Protein 1V71 (pdb70)

InterPro domains:
  IPR001926 Tryptophan synthase beta chain-like, PALP domain [PF00291] (23-309)
  IPR036052 Tryptophan synthase beta chain-like, PALP domain superfamily [G3DSA:3.40.50.1100] (18-313)
  IPR036052 Tryptophan synthase beta chain-like, PALP domain superfamily [G3DSA:3.40.50.1100] (56-152)
  IPR036052 Tryptophan synthase beta chain-like, PALP domain superfamily [SSF53686] (9-318)

Radius of gyration: 18.41 Å; Cα contacts (8 Å, |Δi|>4): 726; chains: 1; bounding box: 41×42×57 Å

GO terms:
  GO:0000287 magnesium ion binding (F, IDA)
  GO:0005524 ATP binding (F, IDA)
  GO:0003941 L-serine ammonia-lyase activity (F, IDA)
  GO:0030170 pyridoxal phosphate binding (F, IDA)
  GO:0030378 serine racemase activity (F, IDA)
  GO:0008721 D-serine ammonia-lyase activity (F, IDA)
  GO:0042803 protein homodimerization activity (F, IPI)
  GO:0036088 D-serine catabolic process (P, IDA)

Organism: Schizosaccharomyces pombe (strain 972 / ATCC 24843) (NCBI:txid284812)

B-factor: mean 24.12, std 7.76, range [10.48, 53.03]

Foldseek 3Di:
DAAFLVLLVVLCVQCVVPKDLADWDWFPVVCVLLLATEIELQQCPIVQFFLLLQLLLQVVSPDDPVQQALAAEEEDLDSNQQSNLLSNLVVVGAYEYEEEPPRDPVVVVSSVVSVYHYDYDHPVVPCRVVVNCVVCVVSVHHYDDSAQDNSSLSRLLNSLLSVCVVPNAFQEEFEEDAQQSNQLNVLSNNCVRYVNHAYEYEAAVQQCQVQVCLVVVHKGFDDQGDAQLVRRSHRIHHPNRSVRCNPRHRHYYHDHNVLLLVQQLCCCVRVNDAAGSSLSRRVSVCSVPSVVCNHTYYYRYRGGRDDRPVVSVVSNVD

Nearest PDB structures (foldseek):
  2zpu-assembly1_A  TM=9.587E-01  e=3.246E-61  Schizosaccharomyces pombe
  2gn1-assembly1_A  TM=9.601E-01  e=1.073E-35  Salmonella enterica subsp. enterica serovar Typhimurium
  3iau-assembly2_B  TM=9.311E-01  e=2.346E-32  Solanum lycopersicum
  3iau-assembly1_A  TM=9.346E-01  e=4.219E-32  Solanum lycopersicum
  8zkv-assembly1_D  TM=9.456E-01  e=3.104E-31  Escherichia coli K-12

CATH classification: 3.40.50.1100 (+1 more: 3.40.50.1100)

Sequence (318 aa):
VLPTYDDVASASERIKKFANKTPVLTSSTVNKEFVAEVFFKCENFQKMGAFKFRGALNALSQLNEAQRKAGVLTFSSGNHAQAIALSAKILGIPAKIIMPLDAPEAKVAATKGYGGQVIMYDRYKDDREKMAKEISEREGLTIIPPYDHPHVLAGQGTAAKELFEEVGPLDALFVCLGGGGLLSGSALAARHFAPNCEVYGVEPEAGNDGQQSFRKGSIVHIDTPKTIADGAQTQHLGNYTFSIIKEKVDDILTVSDEELIDCLKFYAARMKIVVEPTGCLSFAAARAMKEKLKNKRIGIIISGGNVDIERYAHFLSQ

Structure (mmCIF, N/CA/C/O backbone):
data_1V71
#
_entry.id   1V71
#
_cell.length_a   69.47
_cell.length_b   148.17
_cell.length_c   64.20
_cell.angle_alpha   90
_cell.angle_beta   90
_cell.angle_gamma   90
#
_symmetry.space_group_name_H-M   'C 2 2 21'
#
loop_
_entity.id
_entity.type
_entity.pdbx_description
1 polymer 'Hypothetical protein C320.14 in chromosome III'
2 non-polymer 'MAGNESIUM ION'
3 non-polymer "PYRIDOXAL-5'-PHOSPHATE"
4 water water
#
loop_
_atom_site.group_PDB
_atom_site.id
_atom_site.type_symbol
_atom_site.label_atom_id
_atom_site.label_alt_id
_atom_site.label_comp_id
_atom_site.label_asym_id
_atom_site.label_entity_id
_atom_site.label_seq_id
_atom_site.pdbx_PDB_ins_code
_atom_site.Cartn_x
_atom_site.Cartn_y
_atom_site.Cartn_z
_atom_site.occupancy
_atom_site.B_iso_or_equiv
_atom_site.auth_seq_id
_atom_site.auth_comp_id
_atom_site.auth_asym_id
_atom_site.auth_atom_id
_atom_site.pdbx_PDB_model_num
ATOM 1 N N . VAL A 1 6 ? 29.277 40.225 37.740 1.00 34.19 6 VAL A N 1
ATOM 2 C CA . VAL A 1 6 ? 28.698 41.593 37.805 1.00 32.59 6 VAL A CA 1
ATOM 3 C C . VAL A 1 6 ? 27.761 41.907 36.637 1.00 30.98 6 VAL A C 1
ATOM 4 O O . VAL A 1 6 ? 26.668 42.430 36.844 1.00 32.37 6 VAL A O 1
ATOM 8 N N . LEU A 1 7 ? 28.171 41.574 35.417 1.00 29.03 7 LEU A N 1
ATOM 9 C CA . LEU A 1 7 ? 27.347 41.876 34.246 1.00 27.28 7 LEU A CA 1
ATOM 10 C C . LEU A 1 7 ? 26.241 40.880 33.915 1.00 26.19 7 LEU A C 1
ATOM 11 O O . LEU A 1 7 ? 26.440 39.667 33.961 1.00 26.26 7 LEU A O 1
ATOM 16 N N . PRO A 1 8 ? 25.047 41.388 33.578 1.00 25.26 8 PRO A N 1
ATOM 17 C CA . PRO A 1 8 ? 23.943 40.486 33.233 1.00 24.34 8 PRO A CA 1
ATOM 18 C C . PRO A 1 8 ? 24.267 39.867 31.867 1.00 22.52 8 PRO A C 1
ATOM 19 O O . PRO A 1 8 ? 25.050 40.433 31.097 1.00 22.47 8 PRO A O 1
ATOM 23 N N . THR A 1 9 ? 23.675 38.715 31.569 1.00 21.77 9 THR A N 1
ATOM 24 C CA . THR A 1 9 ? 23.898 38.042 30.288 1.00 22.68 9 THR A CA 1
ATOM 25 C C . THR A 1 9 ? 22.537 37.813 29.652 1.00 23.42 9 THR A C 1
ATOM 26 O O . THR A 1 9 ? 21.519 38.190 30.228 1.00 22.99 9 THR A O 1
ATOM 30 N N . TYR A 1 10 ? 22.504 37.194 28.475 1.00 23.45 10 TYR A N 1
ATOM 31 C CA . TYR A 1 10 ? 21.220 36.946 27.834 1.00 25.15 10 TYR A CA 1
ATOM 32 C C . TYR A 1 10 ? 20.277 36.176 28.752 1.00 24.67 10 TYR A C 1
ATOM 33 O O . TYR A 1 10 ? 19.060 36.356 28.695 1.00 22.24 10 TYR A O 1
ATOM 42 N N . ASP A 1 11 ? 20.828 35.308 29.595 1.00 25.72 11 ASP A N 1
ATOM 43 C CA . ASP A 1 11 ? 19.983 34.536 30.497 1.00 26.87 11 ASP A CA 1
ATOM 44 C C . ASP A 1 11 ? 19.142 35.428 31.405 1.00 24.94 11 ASP A C 1
ATOM 45 O O . ASP A 1 11 ? 18.025 35.070 31.768 1.00 23.93 11 ASP A O 1
ATOM 50 N N . ASP A 1 12 ? 19.669 36.593 31.762 1.00 22.97 12 ASP A N 1
ATOM 51 C CA . ASP A 1 12 ? 18.924 37.507 32.611 1.00 20.77 12 ASP A CA 1
ATOM 52 C C . ASP A 1 12 ? 17.798 38.163 31.825 1.00 19.29 12 ASP A C 1
ATOM 53 O O . ASP A 1 12 ? 16.758 38.499 32.382 1.00 18.75 12 ASP A O 1
ATOM 58 N N . VAL A 1 13 ? 18.002 38.342 30.527 1.00 16.68 13 VAL A N 1
ATOM 59 C CA . VAL A 1 13 ? 16.959 38.919 29.690 1.00 16.69 13 VAL A CA 1
ATOM 60 C C . VAL A 1 13 ? 15.849 37.868 29.593 1.00 17.47 13 VAL A C 1
ATOM 61 O O . VAL A 1 13 ? 14.659 38.178 29.687 1.00 16.83 13 VAL A O 1
ATOM 65 N N . ALA A 1 14 ? 16.254 36.612 29.422 1.00 18.86 14 ALA A N 1
ATOM 66 C CA . ALA A 1 14 ? 15.308 35.504 29.324 1.00 20.24 14 ALA A CA 1
ATOM 67 C C . ALA A 1 14 ? 14.448 35.397 30.585 1.00 20.37 14 ALA A C 1
ATOM 68 O O . ALA A 1 14 ? 13.227 35.244 30.495 1.00 20.36 14 ALA A O 1
ATOM 70 N N . SER A 1 15 ? 15.080 35.486 31.754 1.00 19.92 15 SER A N 1
ATOM 71 C CA . SER A 1 15 ? 14.349 35.395 33.018 1.00 21.69 15 SER A CA 1
ATOM 72 C C . SER A 1 15 ? 13.465 36.622 33.222 1.00 22.63 15 SER A C 1
ATOM 73 O O . SER A 1 15 ? 12.402 36.539 33.844 1.00 21.61 15 SER A O 1
ATOM 76 N N . ALA A 1 16 ? 13.895 37.762 32.689 1.00 21.95 16 ALA A N 1
ATOM 77 C CA . ALA A 1 16 ? 13.104 38.973 32.832 1.00 20.51 16 ALA A CA 1
ATOM 78 C C . ALA A 1 16 ? 11.816 38.813 32.027 1.00 21.95 16 ALA A C 1
ATOM 79 O O . ALA A 1 16 ? 10.750 39.240 32.468 1.00 21.85 16 ALA A O 1
ATOM 81 N N . SER A 1 17 ? 11.909 38.188 30.853 1.00 21.15 17 SER A N 1
ATOM 82 C CA . SER A 1 17 ? 10.721 37.979 30.029 1.00 23.84 17 SER A CA 1
ATOM 83 C C . SER A 1 17 ? 9.676 37.231 30.844 1.00 24.54 17 SER A C 1
ATOM 84 O O . SER A 1 17 ? 8.487 37.536 30.780 1.00 24.33 17 SER A O 1
ATOM 87 N N . GLU A 1 18 ? 10.131 36.246 31.607 1.00 24.87 18 GLU A N 1
ATOM 88 C CA . GLU A 1 18 ? 9.237 35.458 32.442 1.00 28.10 18 GLU A CA 1
ATOM 89 C C . GLU A 1 18 ? 8.613 36.273 33.571 1.00 26.90 18 GLU A C 1
ATOM 90 O O . GLU A 1 18 ? 7.428 36.118 33.867 1.00 25.80 18 GLU A O 1
ATOM 96 N N . ARG A 1 19 ? 9.402 37.149 34.191 1.00 26.36 19 ARG A N 1
ATOM 97 C CA . ARG A 1 19 ? 8.907 37.979 35.292 1.00 25.89 19 ARG A CA 1
ATOM 98 C C . ARG A 1 19 ? 7.874 39.010 34.876 1.00 24.53 19 ARG A C 1
ATOM 99 O O . ARG A 1 19 ? 6.950 39.308 35.628 1.00 25.14 19 ARG A O 1
ATOM 107 N N . ILE A 1 20 ? 8.034 39.570 33.685 1.00 23.75 20 ILE A N 1
ATOM 108 C CA . ILE A 1 20 ? 7.114 40.600 33.229 1.00 23.61 20 ILE A CA 1
ATOM 109 C C . ILE A 1 20 ? 5.938 40.112 32.391 1.00 24.64 20 ILE A C 1
ATOM 110 O O . ILE A 1 20 ? 4.979 40.849 32.185 1.00 25.92 20 ILE A O 1
ATOM 115 N N . LYS A 1 21 ? 6.002 38.866 31.928 1.00 27.13 21 LYS A N 1
ATOM 116 C CA . LYS A 1 21 ? 4.952 38.308 31.081 1.00 28.15 21 LYS A CA 1
ATOM 117 C C . LYS A 1 21 ? 3.529 38.573 31.547 1.00 28.17 21 LYS A C 1
ATOM 118 O O . LYS A 1 21 ? 2.634 38.802 30.728 1.00 28.97 21 LYS A O 1
ATOM 124 N N . LYS A 1 22 ? 3.317 38.563 32.857 1.00 29.21 22 LYS A N 1
ATOM 125 C CA . LYS A 1 22 ? 1.983 38.771 33.399 1.00 30.93 22 LYS A CA 1
ATOM 126 C C . LYS A 1 22 ? 1.445 40.196 33.300 1.00 30.08 22 LYS A C 1
ATOM 127 O O . LYS A 1 22 ? 0.232 40.405 33.377 1.00 29.74 22 LYS A O 1
ATOM 133 N N . PHE A 1 23 ? 2.325 41.177 33.107 1.00 29.33 23 PHE A N 1
ATOM 134 C CA . PHE A 1 23 ? 1.869 42.565 33.053 1.00 28.95 23 PHE A CA 1
ATOM 135 C C . PHE A 1 23 ? 2.290 43.397 31.847 1.00 28.48 23 PHE A C 1
ATOM 136 O O . PHE A 1 23 ? 1.600 44.348 31.479 1.00 28.05 23 PHE A O 1
ATOM 144 N N . ALA A 1 24 ? 3.417 43.054 31.234 1.00 27.84 24 ALA A N 1
ATOM 145 C CA . ALA A 1 24 ? 3.899 43.808 30.083 1.00 27.56 24 ALA A CA 1
ATOM 146 C C . ALA A 1 24 ? 3.181 43.458 28.784 1.00 27.33 24 ALA A C 1
ATOM 147 O O . ALA A 1 24 ? 2.567 42.393 28.651 1.00 26.92 24 ALA A O 1
ATOM 149 N N . ASN A 1 25 ? 3.264 44.377 27.829 1.00 25.54 25 ASN A N 1
ATOM 150 C CA . ASN A 1 25 ? 2.646 44.206 26.524 1.00 24.34 25 ASN A CA 1
ATOM 151 C C . ASN A 1 25 ? 3.616 43.593 25.532 1.00 23.55 25 ASN A C 1
ATOM 152 O O . ASN A 1 25 ? 4.747 44.055 25.405 1.00 23.83 25 ASN A O 1
ATOM 157 N N . LYS A 1 26 ? 3.182 42.545 24.839 1.00 23.01 26 LYS A N 1
ATOM 158 C CA . LYS A 1 26 ? 4.014 41.956 23.798 1.00 24.40 26 LYS A CA 1
ATOM 159 C C . LYS A 1 26 ? 3.649 42.825 22.605 1.00 23.21 26 LYS A C 1
ATOM 160 O O . LYS A 1 26 ? 2.858 42.438 21.742 1.00 22.45 26 LYS A O 1
ATOM 166 N N . THR A 1 27 ? 4.212 44.029 22.601 1.00 21.70 27 THR A N 1
ATOM 167 C CA . THR A 1 27 ? 3.949 45.023 21.577 1.00 20.50 27 THR A CA 1
ATOM 168 C C . THR A 1 27 ? 4.032 44.505 20.151 1.00 20.93 27 THR A C 1
ATOM 169 O O . THR A 1 27 ? 4.832 43.622 19.837 1.00 21.14 27 THR A O 1
ATOM 173 N N . PRO A 1 28 ? 3.189 45.051 19.264 1.00 21.09 28 PRO A N 1
ATOM 174 C CA . PRO A 1 28 ? 3.186 44.623 17.869 1.00 20.97 28 PRO A CA 1
ATOM 175 C C . PRO A 1 28 ? 4.394 45.098 17.085 1.00 21.25 28 PRO A C 1
ATOM 176 O O . PRO A 1 28 ? 5.076 46.058 17.466 1.00 21.30 28 PRO A O 1
ATOM 180 N N . VAL A 1 29 ? 4.660 44.392 15.994 1.00 20.97 29 VAL A N 1
ATOM 181 C CA . VAL A 1 29 ? 5.751 44.721 15.096 1.00 21.95 29 VAL A CA 1
ATOM 182 C C . VAL A 1 29 ? 5.074 45.205 13.829 1.00 24.47 29 VAL A C 1
ATOM 183 O O . VAL A 1 29 ? 4.305 44.469 13.204 1.00 25.30 29 VAL A O 1
ATOM 187 N N . LEU A 1 30 ? 5.343 46.448 13.465 1.00 24.48 30 LEU A N 1
ATOM 188 C CA . LEU A 1 30 ? 4.750 47.017 12.269 1.00 26.57 30 LEU A CA 1
ATOM 189 C C . LEU A 1 30 ? 5.739 47.015 11.120 1.00 26.08 30 LEU A C 1
ATOM 190 O O . LEU A 1 30 ? 6.954 46.975 11.324 1.00 26.20 30 LEU A O 1
ATOM 195 N N . THR A 1 31 ? 5.200 47.044 9.907 1.00 25.76 31 THR A N 1
A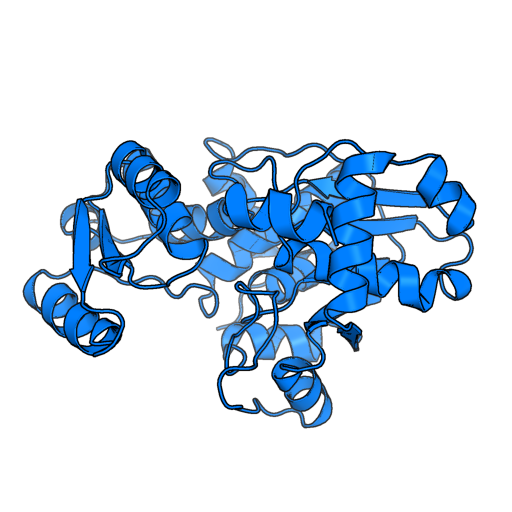TOM 196 C CA . THR A 1 31 ? 6.007 47.082 8.699 1.00 25.49 31 THR A CA 1
ATOM 197 C C . THR A 1 31 ? 5.366 48.107 7.781 1.00 27.71 31 THR A C 1
ATOM 198 O O . THR A 1 31 ? 4.181 48.424 7.920 1.00 28.10 31 THR A O 1
ATOM 202 N N . SER A 1 32 ? 6.156 48.624 6.851 1.00 27.77 32 SER A N 1
ATOM 203 C CA . SER A 1 32 ? 5.687 49.622 5.903 1.00 28.69 32 SER A CA 1
ATOM 204 C C . SER A 1 32 ? 6.172 49.297 4.501 1.00 29.22 32 SER A C 1
ATOM 205 O O . SER A 1 32 ? 7.370 49.116 4.274 1.00 26.13 32 SER A O 1
ATOM 208 N N . SER A 1 33 ? 5.237 49.212 3.559 1.00 31.79 33 SER A N 1
ATOM 209 C CA . SER A 1 33 ? 5.6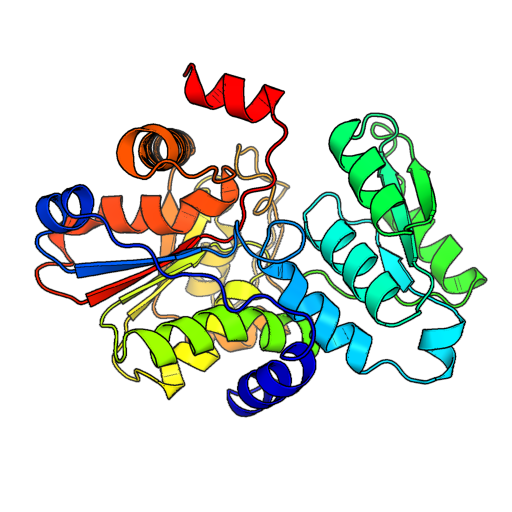04 48.935 2.181 1.00 33.38 33 SER A CA 1
ATOM 210 C C . SER A 1 33 ? 6.360 50.156 1.663 1.00 33.99 33 SER A C 1
ATOM 211 O O . SER A 1 33 ? 7.255 50.038 0.829 1.00 33.75 33 SER A O 1
ATOM 214 N N . THR A 1 34 ? 6.006 51.328 2.185 1.00 34.13 34 THR A N 1
ATOM 215 C CA . THR A 1 34 ? 6.655 52.576 1.793 1.00 33.71 34 THR A CA 1
ATOM 216 C C . THR A 1 34 ? 8.118 52.576 2.219 1.00 33.15 34 THR A C 1
ATOM 217 O O . THR A 1 34 ? 8.991 53.003 1.467 1.00 32.83 34 THR A O 1
ATOM 221 N N . VAL A 1 35 ? 8.378 52.094 3.432 1.00 32.83 35 VAL A N 1
ATOM 222 C CA . VAL A 1 35 ? 9.738 52.038 3.958 1.00 31.46 35 VAL A CA 1
ATOM 223 C C . VAL A 1 35 ? 10.553 50.975 3.234 1.00 31.53 35 VAL A C 1
ATOM 224 O O . VAL A 1 35 ? 11.692 51.215 2.840 1.00 31.28 35 VAL A O 1
ATOM 228 N N . ASN A 1 36 ? 9.964 49.797 3.066 1.00 32.18 36 ASN A N 1
ATOM 229 C CA . ASN A 1 36 ? 10.642 48.702 2.388 1.00 32.44 36 ASN A CA 1
ATOM 230 C C . ASN A 1 36 ? 11.093 49.123 0.997 1.00 34.88 36 ASN A C 1
ATOM 231 O O . ASN A 1 36 ? 12.188 48.768 0.554 1.00 32.38 36 ASN A O 1
ATOM 236 N N . LYS A 1 37 ? 10.250 49.894 0.317 1.00 37.32 37 LYS A N 1
ATOM 237 C CA . LYS A 1 37 ? 10.563 50.373 -1.024 1.00 38.99 37 LYS A CA 1
ATOM 238 C C . LYS A 1 37 ? 11.805 51.264 -1.011 1.00 39.98 37 LYS A C 1
ATOM 239 O O . LYS A 1 37 ? 12.766 51.012 -1.737 1.00 40.83 37 LYS A O 1
ATOM 245 N N . GLU A 1 38 ? 11.780 52.300 -0.176 1.00 40.79 38 GLU A N 1
ATOM 246 C CA . GLU A 1 38 ? 12.893 53.244 -0.071 1.00 41.18 38 GLU A CA 1
ATOM 247 C C . GLU A 1 38 ? 14.207 52.610 0.379 1.00 39.85 38 GLU A C 1
ATOM 248 O O . GLU A 1 38 ? 15.284 53.079 0.012 1.00 40.42 38 GLU A O 1
ATOM 254 N N . PHE A 1 39 ? 14.120 51.553 1.178 1.00 38.72 39 PHE A N 1
ATOM 255 C CA . PHE A 1 39 ? 15.312 50.871 1.676 1.00 37.34 39 PHE A CA 1
ATOM 256 C C . PHE A 1 39 ? 15.759 49.719 0.782 1.00 36.50 39 PHE A C 1
ATOM 257 O O . PHE A 1 39 ? 16.913 49.290 0.840 1.00 33.81 39 PHE A O 1
ATOM 265 N N . VAL A 1 40 ? 14.843 49.225 -0.044 1.00 36.44 40 VAL A N 1
ATOM 266 C CA . VAL A 1 40 ? 15.144 48.100 -0.920 1.00 36.22 40 VAL A CA 1
ATOM 267 C C . VAL A 1 40 ? 15.445 46.929 0.012 1.00 35.66 40 VAL A C 1
ATOM 268 O O . VAL A 1 40 ? 16.269 46.065 -0.290 1.00 34.66 40 VAL A O 1
ATOM 272 N N . ALA A 1 41 ? 14.763 46.920 1.156 1.00 34.79 41 ALA A N 1
ATOM 273 C CA . ALA A 1 41 ? 14.941 45.879 2.162 1.00 33.29 41 ALA A CA 1
ATOM 274 C C . ALA A 1 41 ? 13.650 45.628 2.932 1.00 32.30 41 ALA A C 1
ATOM 275 O O . ALA A 1 41 ? 12.579 46.110 2.555 1.00 32.65 41 ALA A O 1
ATOM 277 N N . GLU A 1 42 ? 13.762 44.866 4.016 1.00 31.33 42 GLU A N 1
ATOM 278 C CA . GLU A 1 42 ? 12.618 44.545 4.857 1.00 30.06 42 GLU A CA 1
ATOM 279 C C . GLU A 1 42 ? 12.878 45.158 6.229 1.00 28.17 42 GLU A C 1
ATOM 280 O O . GLU A 1 42 ? 13.830 44.786 6.907 1.00 26.90 42 GLU A O 1
ATOM 286 N N . VAL A 1 43 ? 12.034 46.099 6.632 1.00 26.82 43 VAL A N 1
ATOM 287 C CA . VAL A 1 43 ? 12.205 46.744 7.929 1.00 24.13 43 VAL A CA 1
ATOM 288 C C . VAL A 1 43 ? 11.101 46.343 8.898 1.00 23.23 43 VAL A C 1
ATOM 289 O O . VAL A 1 43 ? 9.922 46.261 8.526 1.00 22.73 43 VAL A O 1
ATOM 293 N N . PHE A 1 44 ? 11.492 46.077 10.140 1.00 22.24 44 PHE A N 1
ATOM 294 C CA . PHE A 1 44 ? 10.548 45.680 11.179 1.00 21.86 44 PHE A CA 1
ATOM 295 C C . PHE A 1 44 ? 10.633 46.628 12.370 1.00 21.47 44 PHE A C 1
ATOM 296 O O . PHE A 1 44 ? 11.698 46.797 12.973 1.00 20.41 44 PHE A O 1
ATOM 304 N N . PHE A 1 45 ? 9.500 47.242 12.700 1.00 20.80 45 PHE A N 1
ATOM 305 C CA . PHE A 1 45 ? 9.438 48.199 13.800 1.00 19.20 45 PHE A CA 1
ATOM 306 C C . PHE A 1 45 ? 8.812 47.624 15.068 1.00 19.20 45 PHE A C 1
ATOM 307 O O . PHE A 1 45 ? 7.630 47.277 15.082 1.00 17.07 45 PHE A O 1
ATOM 315 N N . LYS A 1 46 ? 9.605 47.534 16.132 1.00 17.18 46 LYS A N 1
ATOM 316 C CA . LYS A 1 46 ? 9.120 47.038 17.421 1.00 18.21 46 LYS A CA 1
ATOM 317 C C . LYS A 1 46 ? 8.541 48.264 18.139 1.00 18.57 46 LYS A C 1
ATOM 318 O O . LYS A 1 46 ? 9.273 49.158 18.572 1.00 18.57 46 LYS A O 1
ATOM 324 N N . CYS A 1 47 ? 7.218 48.294 18.259 1.00 18.49 47 CYS A N 1
ATOM 325 C CA . CYS A 1 47 ? 6.513 49.435 18.834 1.00 17.04 47 CYS A CA 1
ATOM 326 C C . CYS A 1 47 ? 6.365 49.519 20.346 1.00 16.62 47 CYS A C 1
ATOM 327 O O . CYS A 1 47 ? 5.311 49.187 20.895 1.00 16.62 47 CYS A O 1
ATOM 330 N N . GLU A 1 48 ? 7.405 49.998 21.019 1.00 15.15 48 GLU A N 1
ATOM 331 C CA . GLU A 1 48 ? 7.332 50.134 22.467 1.00 16.29 48 GLU A CA 1
ATOM 332 C C . GLU A 1 48 ? 6.530 51.368 22.874 1.00 17.76 48 GLU A C 1
ATOM 333 O O . GLU A 1 48 ? 6.322 51.618 24.064 1.00 16.22 48 GLU A O 1
ATOM 339 N N . ASN A 1 49 ? 6.091 52.147 21.886 1.00 16.82 49 ASN A N 1
ATOM 340 C CA . ASN A 1 49 ? 5.259 53.300 22.179 1.00 17.50 49 ASN A CA 1
ATOM 341 C C . ASN A 1 49 ? 3.895 52.721 22.549 1.00 16.63 49 ASN A C 1
ATOM 342 O O . ASN A 1 49 ? 3.044 53.405 23.122 1.00 17.65 49 ASN A O 1
ATOM 347 N N . PHE A 1 50 ? 3.708 51.435 22.236 1.00 17.04 50 PHE A N 1
ATOM 348 C CA . PHE A 1 50 ? 2.468 50.732 22.556 1.00 16.97 50 PHE A CA 1
ATOM 349 C C . PHE A 1 50 ? 2.635 49.915 23.836 1.00 18.11 50 PHE A C 1
ATOM 350 O O . PHE A 1 50 ? 1.758 49.130 24.206 1.00 17.69 50 PHE A O 1
ATOM 358 N N . GLN A 1 51 ? 3.775 50.087 24.501 1.00 16.43 51 GLN A N 1
ATOM 359 C CA . GLN A 1 51 ? 4.045 49.382 25.748 1.00 18.01 51 GLN A CA 1
ATOM 360 C C . GLN A 1 51 ? 3.241 50.046 26.858 1.00 15.54 51 GLN A C 1
ATOM 361 O O . GLN A 1 51 ? 2.838 51.203 26.722 1.00 18.54 51 GLN A O 1
ATOM 367 N N . LYS A 1 52 ? 2.988 49.319 27.944 1.00 17.28 52 LYS A N 1
ATOM 368 C CA . LYS A 1 52 ? 2.258 49.896 29.068 1.00 18.90 52 LYS A CA 1
ATOM 369 C C . LYS A 1 52 ? 2.973 51.188 29.439 1.00 17.53 52 LYS A C 1
ATOM 370 O O . LYS A 1 52 ? 4.206 51.238 29.456 1.00 15.30 52 LYS A O 1
ATOM 376 N N . MET A 1 53 ? 2.191 52.226 29.719 1.00 18.21 53 MET A N 1
ATOM 377 C CA . MET A 1 53 ? 2.705 53.539 30.090 1.00 17.40 53 MET A CA 1
ATOM 378 C C . MET A 1 53 ? 3.362 54.334 28.947 1.00 17.46 53 MET A C 1
ATOM 379 O O . MET A 1 53 ? 3.779 55.482 29.133 1.00 15.45 53 MET A O 1
ATOM 384 N N . GLY A 1 54 ? 3.442 53.727 27.763 1.00 15.22 54 GLY A N 1
ATOM 385 C CA . GLY A 1 54 ? 3.971 54.436 26.609 1.00 16.10 54 GLY A CA 1
ATOM 386 C C . GLY A 1 54 ? 5.436 54.353 26.229 1.00 14.70 54 GLY A C 1
ATOM 387 O O . GLY A 1 54 ? 5.849 54.988 25.261 1.00 15.47 54 GLY A O 1
ATOM 388 N N . ALA A 1 55 ? 6.228 53.587 26.966 1.00 15.97 55 ALA A N 1
ATOM 389 C CA . ALA A 1 55 ? 7.643 53.455 26.646 1.00 13.85 55 ALA A CA 1
ATOM 390 C C . ALA A 1 55 ? 8.186 52.108 27.097 1.00 14.73 55 ALA A C 1
ATOM 391 O O . ALA A 1 55 ? 7.595 51.433 27.942 1.00 13.43 55 ALA A O 1
ATOM 393 N N . PHE A 1 56 ? 9.324 51.729 26.526 1.00 13.84 56 PHE A N 1
ATOM 394 C CA . PHE A 1 56 ? 9.952 50.453 26.829 1.00 14.81 56 PHE A CA 1
ATOM 395 C C . PHE A 1 56 ? 10.374 50.335 28.287 1.00 14.08 56 PHE A C 1
ATOM 396 O O . PHE A 1 56 ? 10.454 49.231 28.819 1.00 13.61 56 PHE A O 1
ATOM 404 N N . LYS A 1 57 ? 10.642 51.471 28.930 1.00 14.59 57 LYS A N 1
ATOM 405 C CA . LYS A 1 57 ? 11.105 51.467 30.318 1.00 13.75 57 LYS A CA 1
ATOM 406 C C . LYS A 1 57 ? 10.242 50.666 31.287 1.00 12.51 57 LYS A C 1
ATOM 407 O O . LYS A 1 57 ? 10.712 50.264 32.348 1.00 13.88 57 LYS A O 1
ATOM 413 N N . PHE A 1 58 ? 8.981 50.441 30.934 1.00 14.66 58 PHE A N 1
ATOM 414 C CA . PHE A 1 58 ? 8.089 49.658 31.786 1.00 11.95 58 PHE A CA 1
ATOM 415 C C . PHE A 1 58 ? 8.726 48.302 32.082 1.00 13.49 58 PHE A C 1
ATOM 416 O O . PHE A 1 58 ? 8.647 47.791 33.208 1.00 12.38 58 PHE A O 1
ATOM 424 N N . ARG A 1 59 ? 9.355 47.732 31.058 1.00 12.47 59 ARG A N 1
ATOM 425 C CA . ARG A 1 59 ? 10.015 46.431 31.161 1.00 14.04 59 ARG A CA 1
ATOM 426 C C . ARG A 1 59 ? 11.083 46.388 32.252 1.00 13.15 59 ARG A C 1
ATOM 427 O O . ARG A 1 59 ? 11.030 45.539 33.142 1.00 16.37 59 ARG A O 1
ATOM 435 N N . GLY A 1 60 ? 12.049 47.298 32.185 1.00 14.32 60 GLY A N 1
ATOM 436 C CA . GLY A 1 60 ? 13.110 47.329 33.181 1.00 12.69 60 GLY A CA 1
ATOM 437 C C . GLY A 1 60 ? 12.625 47.704 34.576 1.00 15.03 60 GLY A C 1
ATOM 438 O O . GLY A 1 60 ? 13.125 47.192 35.583 1.00 13.54 60 GLY A O 1
ATOM 439 N N . ALA A 1 61 ? 11.650 48.603 34.644 1.00 13.05 61 ALA A N 1
ATOM 440 C CA . ALA A 1 61 ? 11.116 49.024 35.936 1.00 14.71 61 ALA A CA 1
ATOM 441 C C . ALA A 1 61 ? 10.471 47.835 36.634 1.00 13.55 61 ALA A C 1
ATOM 442 O O . ALA A 1 61 ? 10.729 47.577 37.808 1.00 12.62 61 ALA A O 1
ATOM 444 N N . LEU A 1 62 ? 9.637 47.109 35.896 1.00 14.42 62 LEU A N 1
ATOM 445 C CA . LEU A 1 62 ? 8.946 45.949 36.440 1.00 14.89 62 LEU A CA 1
ATOM 446 C C . LEU A 1 62 ? 9.930 44.848 36.827 1.00 15.64 62 LEU A C 1
ATOM 447 O O . LEU A 1 62 ? 9.786 44.220 37.877 1.00 14.20 62 LEU A O 1
ATOM 452 N N . ASN A 1 63 ? 10.937 44.610 35.992 1.00 15.27 63 ASN A N 1
ATOM 453 C CA . ASN A 1 63 ? 11.899 43.561 36.309 1.00 16.09 63 ASN A CA 1
ATOM 454 C C . ASN A 1 63 ? 12.646 43.867 37.597 1.00 16.79 63 ASN A C 1
ATOM 455 O O . ASN A 1 63 ? 12.869 42.978 38.418 1.00 19.28 63 ASN A O 1
ATOM 460 N N . ALA A 1 64 ? 13.012 45.129 37.782 1.00 16.30 64 ALA A N 1
ATOM 461 C CA . ALA A 1 64 ? 13.730 45.532 38.981 1.00 15.22 64 ALA A CA 1
ATOM 462 C C . ALA A 1 64 ? 12.845 45.526 40.222 1.00 16.98 64 ALA A C 1
ATOM 463 O O . ALA A 1 64 ? 13.244 45.013 41.268 1.00 16.06 64 ALA A O 1
ATOM 465 N N . LEU A 1 65 ? 11.644 46.091 40.123 1.00 15.41 65 LEU A N 1
ATOM 466 C CA . LEU A 1 65 ? 10.782 46.129 41.303 1.00 16.20 65 LEU A CA 1
ATOM 467 C C . LEU A 1 65 ? 10.306 44.743 41.714 1.00 16.61 65 LEU A C 1
ATOM 468 O O . LEU A 1 65 ? 10.057 44.497 42.899 1.00 16.95 65 LEU A O 1
ATOM 473 N N . SER A 1 66 ? 10.201 43.838 40.742 1.00 15.47 66 SER A N 1
ATOM 474 C CA . SER A 1 66 ? 9.769 42.469 41.010 1.00 18.05 66 SER A CA 1
ATOM 475 C C . SER A 1 66 ? 10.791 41.698 41.839 1.00 18.40 66 SER A C 1
ATOM 476 O O . SER A 1 66 ? 10.523 40.566 42.256 1.00 18.34 66 SER A O 1
ATOM 479 N N . GLN A 1 67 ? 11.959 42.295 42.067 1.00 18.05 67 GLN A N 1
ATOM 480 C CA . GLN A 1 67 ? 13.013 41.625 42.821 1.00 19.66 67 GLN A CA 1
ATOM 481 C C . GLN A 1 67 ? 13.501 42.348 44.076 1.00 19.35 67 GLN A C 1
ATOM 482 O O . GLN A 1 67 ? 14.573 42.041 44.593 1.00 19.01 67 GLN A O 1
ATOM 488 N N . LEU A 1 68 ? 12.732 43.313 44.571 1.00 18.62 68 LEU A N 1
ATOM 489 C CA . LEU A 1 68 ? 13.127 44.014 45.789 1.00 17.38 68 LEU A CA 1
ATOM 490 C C . LEU A 1 68 ? 12.826 43.097 46.970 1.00 17.34 68 LEU A C 1
ATOM 491 O O . LEU A 1 68 ? 11.972 42.219 46.858 1.00 17.02 68 LEU A O 1
ATOM 496 N N . ASN A 1 69 ? 13.518 43.293 48.090 1.00 16.43 69 ASN A N 1
ATOM 497 C CA . ASN A 1 69 ? 13.260 42.460 49.262 1.00 20.42 69 ASN A CA 1
ATOM 498 C C . ASN A 1 69 ? 11.972 42.919 49.938 1.00 20.16 69 ASN A C 1
ATOM 499 O O . ASN A 1 69 ? 11.414 43.965 49.589 1.00 19.14 69 ASN A O 1
ATOM 504 N N . GLU A 1 70 ? 11.495 42.132 50.897 1.00 21.72 70 GLU A N 1
ATOM 505 C CA . GLU A 1 70 ? 10.251 42.439 51.599 1.00 22.85 70 GLU A CA 1
ATOM 506 C C . GLU A 1 70 ? 10.206 43.807 52.253 1.00 21.26 70 GLU A C 1
ATOM 507 O O . GLU A 1 70 ? 9.184 44.498 52.193 1.00 23.02 70 GLU A O 1
ATOM 513 N N . ALA A 1 71 ? 11.301 44.193 52.894 1.00 19.86 71 ALA A N 1
ATOM 514 C CA . ALA A 1 71 ? 11.362 45.481 53.562 1.00 20.37 71 ALA A CA 1
ATOM 515 C C . ALA A 1 71 ? 11.179 46.624 52.571 1.00 19.91 71 ALA A C 1
ATOM 516 O O . ALA A 1 71 ? 10.433 47.570 52.836 1.00 17.25 71 ALA A O 1
ATOM 518 N N . GLN A 1 72 ? 11.864 46.534 51.435 1.00 16.59 72 GLN A N 1
ATOM 519 C CA . GLN A 1 72 ? 11.786 47.568 50.408 1.00 17.28 72 GLN A CA 1
ATOM 520 C C . GLN A 1 72 ? 10.402 47.660 49.790 1.00 17.81 72 GLN A C 1
ATOM 521 O O . GLN A 1 72 ? 9.939 48.753 49.470 1.00 17.29 72 GLN A O 1
ATOM 527 N N . ARG A 1 73 ? 9.755 46.511 49.605 1.00 18.10 73 ARG A N 1
ATOM 528 C CA . ARG A 1 73 ? 8.413 46.470 49.044 1.00 19.30 73 ARG A CA 1
ATOM 529 C C . ARG A 1 73 ? 7.465 47.237 49.959 1.00 19.48 73 ARG A C 1
ATOM 530 O O . ARG A 1 73 ? 6.630 48.006 49.495 1.00 18.73 73 ARG A O 1
ATOM 538 N N . LYS A 1 74 ? 7.597 47.034 51.263 1.00 17.82 74 LYS A N 1
ATOM 539 C CA . LYS A 1 74 ? 6.724 47.726 52.204 1.00 19.05 74 LYS A CA 1
ATOM 540 C C . LYS A 1 74 ? 7.037 49.206 52.375 1.00 19.98 74 LYS A C 1
ATOM 541 O O . LYS A 1 74 ? 6.123 50.023 52.525 1.00 18.98 74 LYS A O 1
ATOM 547 N N . ALA A 1 75 ? 8.319 49.556 52.346 1.00 16.80 75 ALA A N 1
ATOM 548 C CA . ALA A 1 75 ? 8.724 50.945 52.505 1.00 17.18 75 ALA A CA 1
ATOM 549 C C . ALA A 1 75 ? 8.355 51.760 51.271 1.00 16.30 75 ALA A C 1
ATOM 550 O O . ALA A 1 75 ? 7.857 52.872 51.386 1.00 18.81 75 ALA A O 1
ATOM 552 N N . GLY A 1 76 ? 8.604 51.200 50.092 1.00 16.23 76 GLY A N 1
ATOM 553 C CA . GLY A 1 76 ? 8.272 51.895 48.866 1.00 15.59 76 GLY A CA 1
ATOM 554 C C . GLY A 1 76 ? 9.476 52.358 48.068 1.00 14.34 76 GLY A C 1
ATOM 555 O O . GLY A 1 76 ? 10.627 52.187 48.474 1.00 16.38 76 GLY A O 1
ATOM 556 N N . VAL A 1 77 ? 9.201 52.963 46.922 1.00 13.50 77 VAL A N 1
ATOM 557 C CA . VAL A 1 77 ? 10.252 53.456 46.044 1.00 12.50 77 VAL A CA 1
ATOM 558 C C . VAL A 1 77 ? 10.079 54.949 45.801 1.00 14.28 77 VAL A C 1
ATOM 559 O O . VAL A 1 77 ? 9.033 55.520 46.108 1.00 14.41 77 VAL A O 1
ATOM 563 N N . LEU A 1 78 ? 11.119 55.579 45.268 1.00 12.51 78 LEU A N 1
ATOM 564 C CA . LEU A 1 78 ? 11.079 57.005 44.975 1.00 12.99 78 LEU A CA 1
ATOM 565 C C . LEU A 1 78 ? 11.839 57.261 43.682 1.00 14.73 78 LEU A C 1
ATOM 566 O O . LEU A 1 78 ? 12.865 56.633 43.430 1.00 14.11 78 LEU A O 1
ATOM 571 N N . THR A 1 79 ? 11.322 58.167 42.859 1.00 13.29 79 THR A N 1
ATOM 572 C CA . THR A 1 79 ? 11.973 58.522 41.603 1.00 14.64 79 THR A CA 1
ATOM 573 C C . THR A 1 79 ? 12.028 60.032 41.499 1.00 16.11 79 THR A C 1
ATOM 574 O O . THR A 1 79 ? 11.217 60.735 42.114 1.00 14.39 79 THR A O 1
ATOM 578 N N . PHE A 1 80 ? 12.994 60.536 40.738 1.00 15.39 80 PHE A N 1
ATOM 579 C CA . PHE A 1 80 ? 13.104 61.973 40.526 1.00 16.73 80 PHE A CA 1
ATOM 580 C C . PHE A 1 80 ? 13.476 62.293 39.080 1.00 16.42 80 PHE A C 1
ATOM 581 O O . PHE A 1 80 ? 13.612 63.458 38.707 1.00 17.05 80 PHE A O 1
ATOM 589 N N . SER A 1 81 ? 13.611 61.256 38.259 1.00 18.18 81 SER A N 1
ATOM 590 C CA . SER A 1 81 ? 13.942 61.453 36.851 1.00 17.73 81 SER A CA 1
ATOM 591 C C . SER A 1 81 ? 12.852 62.259 36.140 1.00 18.36 81 SER A C 1
ATOM 592 O O . SER A 1 81 ? 11.661 62.122 36.436 1.00 17.56 81 SER A O 1
ATOM 595 N N . SER A 1 82 ? 13.265 63.097 35.194 1.00 17.62 82 SER A N 1
ATOM 596 C CA . SER A 1 82 ? 12.323 63.920 34.438 1.00 17.55 82 SER A CA 1
ATOM 597 C C . SER A 1 82 ? 11.809 63.194 33.190 1.00 19.17 82 SER A C 1
ATOM 598 O O . SER A 1 82 ? 11.006 63.745 32.434 1.00 20.35 82 SER A O 1
ATOM 601 N N . GLY A 1 83 ? 12.270 61.961 32.986 1.00 15.29 83 GLY A N 1
ATOM 602 C CA . GLY A 1 83 ? 11.863 61.184 31.822 1.00 16.49 83 GLY A CA 1
ATOM 603 C C . GLY A 1 83 ? 10.916 60.025 32.091 1.00 15.36 83 GLY A C 1
ATOM 604 O O . GLY A 1 83 ? 10.344 59.909 33.179 1.00 15.68 83 GLY A O 1
ATOM 605 N N . ASN A 1 84 ? 10.762 59.153 31.097 1.00 14.39 84 ASN A N 1
ATOM 606 C CA . ASN A 1 84 ? 9.861 58.011 31.204 1.00 13.55 84 ASN A CA 1
ATOM 607 C C . ASN A 1 84 ? 10.081 57.051 32.367 1.00 12.98 84 ASN A C 1
ATOM 608 O O . ASN A 1 84 ? 9.160 56.345 32.765 1.00 12.20 84 ASN A O 1
ATOM 613 N N . HIS A 1 85 ? 11.292 57.007 32.905 1.00 12.44 85 HIS A N 1
ATOM 614 C CA . HIS A 1 85 ? 11.565 56.096 34.004 1.00 13.29 85 HIS A CA 1
ATOM 615 C C . HIS A 1 85 ? 10.635 56.355 35.181 1.00 13.19 85 HIS A C 1
ATOM 616 O O . HIS A 1 85 ? 10.187 55.410 35.840 1.00 14.63 85 HIS A O 1
ATOM 623 N N . ALA A 1 86 ? 10.339 57.626 35.443 1.00 11.11 86 ALA A N 1
ATOM 624 C CA . ALA A 1 86 ? 9.482 57.967 36.576 1.00 12.64 86 ALA A CA 1
ATOM 625 C C . ALA A 1 86 ? 8.116 57.294 36.500 1.00 11.58 86 ALA A C 1
ATOM 626 O O . ALA A 1 86 ? 7.649 56.718 37.484 1.00 12.86 86 ALA A O 1
ATOM 628 N N . GLN A 1 87 ? 7.484 57.358 35.332 1.00 11.63 87 GLN A N 1
ATOM 629 C CA . GLN A 1 87 ? 6.169 56.767 35.146 1.00 11.47 87 GLN A CA 1
ATOM 630 C C . GLN A 1 87 ? 6.259 55.248 35.038 1.00 12.25 87 GLN A C 1
ATOM 631 O O . GLN A 1 87 ? 5.337 54.534 35.418 1.00 11.66 87 GLN A O 1
ATOM 637 N N . ALA A 1 88 ? 7.378 54.757 34.522 1.00 11.70 88 ALA A N 1
ATOM 638 C CA . ALA A 1 88 ? 7.579 53.315 34.426 1.00 11.44 88 ALA A CA 1
ATOM 639 C C . ALA A 1 88 ? 7.608 52.765 35.850 1.00 11.08 88 ALA A C 1
ATOM 640 O O . ALA A 1 88 ? 6.969 51.756 36.153 1.00 13.24 88 ALA A O 1
ATOM 642 N N . ILE A 1 89 ? 8.356 53.437 36.718 1.00 11.23 89 ILE A N 1
ATOM 643 C CA . ILE A 1 89 ? 8.438 53.020 38.110 1.00 12.47 89 ILE A CA 1
ATOM 644 C C . ILE A 1 89 ? 7.078 53.164 38.785 1.00 12.19 89 ILE A C 1
ATOM 645 O O . ILE A 1 89 ? 6.632 52.258 39.485 1.00 11.46 89 ILE A O 1
ATOM 650 N N . ALA A 1 90 ? 6.414 54.301 38.583 1.00 11.22 90 ALA A N 1
ATOM 651 C CA . ALA A 1 90 ? 5.108 54.500 39.214 1.00 13.01 90 ALA A CA 1
ATOM 652 C C . ALA A 1 90 ? 4.113 53.391 38.857 1.00 11.81 90 ALA A C 1
ATOM 653 O O . ALA A 1 90 ? 3.501 52.784 39.744 1.00 11.64 90 ALA A O 1
ATOM 655 N N . LEU A 1 91 ? 3.958 53.099 37.569 1.00 12.66 91 LEU A N 1
ATOM 656 C CA . LEU A 1 91 ? 3.013 52.064 37.154 1.00 12.66 91 LEU A CA 1
ATOM 657 C C . LEU A 1 91 ? 3.432 50.672 37.635 1.00 15.17 91 LEU A C 1
ATOM 658 O O . LEU A 1 91 ? 2.600 49.894 38.109 1.00 13.68 91 LEU A O 1
ATOM 663 N N . SER A 1 92 ? 4.721 50.360 37.524 1.00 13.85 92 SER A N 1
ATOM 664 C CA . SER A 1 92 ? 5.226 49.061 37.961 1.00 15.64 92 SER A CA 1
ATOM 665 C C . SER A 1 92 ? 4.984 48.867 39.449 1.00 14.19 92 SER A C 1
ATOM 666 O O . SER A 1 92 ? 4.583 47.783 39.889 1.00 14.41 92 SER A O 1
ATOM 669 N N . ALA A 1 93 ? 5.234 49.920 40.220 1.00 13.77 93 ALA A N 1
ATOM 670 C CA . ALA A 1 93 ? 5.036 49.862 41.659 1.00 13.80 93 ALA A CA 1
ATOM 671 C C . ALA A 1 93 ? 3.568 49.596 41.981 1.00 14.68 93 ALA A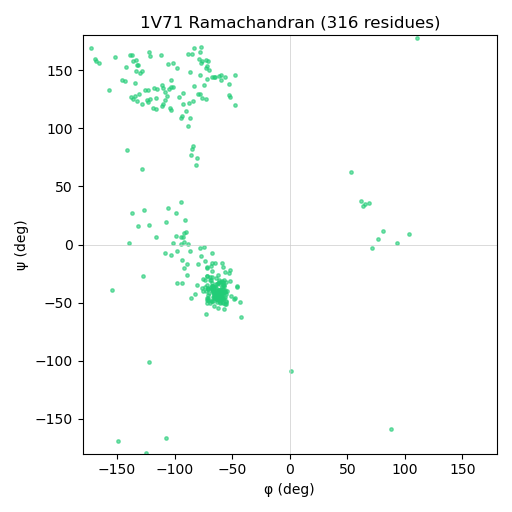 C 1
ATOM 672 O O . ALA A 1 93 ? 3.256 48.754 42.832 1.00 13.62 93 ALA A O 1
ATOM 674 N N . LYS A 1 94 ? 2.667 50.302 41.300 1.00 13.97 94 LYS A N 1
ATOM 675 C CA . LYS A 1 94 ? 1.237 50.112 41.536 1.00 14.04 94 LYS A CA 1
ATOM 676 C C . LYS A 1 94 ? 0.848 48.657 41.284 1.00 15.55 94 LYS A C 1
ATOM 677 O O . LYS A 1 94 ? 0.203 48.023 42.118 1.00 16.93 94 LYS A O 1
ATOM 683 N N . ILE A 1 95 ? 1.249 48.137 40.131 1.00 16.07 95 ILE A N 1
ATOM 684 C CA . ILE A 1 95 ? 0.945 46.761 39.752 1.00 18.15 95 ILE A CA 1
ATOM 685 C C . ILE A 1 95 ? 1.453 45.746 40.774 1.00 19.64 95 ILE A C 1
ATOM 686 O O . ILE A 1 95 ? 0.806 44.726 41.018 1.00 20.20 95 ILE A O 1
ATOM 691 N N . LEU A 1 96 ? 2.599 46.037 41.382 1.00 18.18 96 LEU A N 1
ATOM 692 C CA . LEU A 1 96 ? 3.195 45.126 42.352 1.00 19.24 96 LEU A CA 1
ATOM 693 C C . LEU A 1 96 ? 2.848 45.412 43.810 1.00 17.91 96 LEU A C 1
ATOM 694 O O . LEU A 1 96 ? 3.381 44.768 44.714 1.00 17.86 96 LEU A O 1
ATOM 699 N N . GLY A 1 97 ? 1.946 46.365 44.032 1.00 17.72 97 GLY A N 1
ATOM 700 C CA . GLY A 1 97 ? 1.536 46.709 45.383 1.00 19.29 97 GLY A CA 1
ATOM 701 C C . GLY A 1 97 ? 2.597 47.391 46.227 1.00 17.67 97 GLY A C 1
ATOM 702 O O . GLY A 1 97 ? 2.663 47.182 47.438 1.00 19.68 97 GLY A O 1
ATOM 703 N N . ILE A 1 98 ? 3.416 48.225 45.592 1.00 15.04 98 ILE A N 1
ATOM 704 C CA . ILE A 1 98 ? 4.494 48.936 46.270 1.00 15.81 98 ILE A CA 1
ATOM 705 C C . ILE A 1 98 ? 4.216 50.438 46.232 1.00 15.05 98 ILE A C 1
ATOM 706 O O . ILE A 1 98 ? 3.847 50.974 45.187 1.00 15.91 98 ILE A O 1
ATOM 711 N N . PRO A 1 99 ? 4.370 51.133 47.369 1.00 15.68 99 PRO A N 1
ATOM 712 C CA . PRO A 1 99 ? 4.121 52.582 47.368 1.00 16.61 99 PRO A CA 1
ATOM 713 C C . PRO A 1 99 ? 5.200 53.272 46.529 1.00 16.25 99 PRO A C 1
ATOM 714 O O . PRO A 1 99 ? 6.363 52.848 46.537 1.00 16.61 99 PRO A O 1
ATOM 718 N N . ALA A 1 100 ? 4.826 54.333 45.819 1.00 14.55 100 ALA A N 1
ATOM 719 C CA . ALA A 1 100 ? 5.791 55.057 45.003 1.00 14.01 100 ALA A CA 1
ATOM 720 C C . ALA A 1 100 ? 5.622 56.568 45.104 1.00 14.61 100 ALA A C 1
ATOM 721 O O . ALA A 1 100 ? 4.525 57.092 44.924 1.00 15.24 100 ALA A O 1
ATOM 723 N N . LYS A 1 101 ? 6.715 57.255 45.417 1.00 12.30 101 LYS A N 1
ATOM 724 C CA . LYS A 1 101 ? 6.707 58.711 45.499 1.00 13.75 101 LYS A CA 1
ATOM 725 C C . LYS A 1 101 ? 7.478 59.230 44.299 1.00 15.06 101 LYS A C 1
ATOM 726 O O . LYS A 1 101 ? 8.582 58.770 44.014 1.00 13.07 101 LYS A O 1
ATOM 732 N N . ILE A 1 102 ? 6.882 60.197 43.605 1.00 13.94 102 ILE A N 1
ATOM 733 C CA . ILE A 1 102 ? 7.443 60.756 42.389 1.00 14.77 102 ILE A CA 1
ATOM 734 C C . ILE A 1 102 ? 7.734 62.251 42.520 1.00 15.09 102 ILE A C 1
ATOM 735 O O . ILE A 1 102 ? 6.819 63.043 42.726 1.00 13.79 102 ILE A O 1
ATOM 740 N N . ILE A 1 103 ? 9.005 62.633 42.411 1.00 13.43 103 ILE A N 1
ATOM 741 C CA . ILE A 1 103 ? 9.384 64.043 42.499 1.00 14.93 103 ILE A CA 1
ATOM 742 C C . ILE A 1 103 ? 9.292 64.660 41.103 1.00 15.41 103 ILE A C 1
ATOM 743 O O . ILE A 1 103 ? 9.942 64.200 40.166 1.00 16.10 103 ILE A O 1
ATOM 748 N N . MET A 1 104 ? 8.473 65.699 40.970 1.00 16.49 104 MET A N 1
ATOM 749 C CA . MET A 1 104 ? 8.271 66.363 39.686 1.00 16.19 104 MET A CA 1
ATOM 750 C C . MET A 1 104 ? 8.376 67.876 39.813 1.00 15.40 104 MET A C 1
ATOM 751 O O . MET A 1 104 ? 8.136 68.427 40.881 1.00 15.17 104 MET A O 1
ATOM 756 N N . PRO A 1 105 ? 8.735 68.565 38.716 1.00 15.36 105 PRO A N 1
ATOM 757 C CA . PRO A 1 105 ? 8.858 70.029 38.736 1.00 18.17 105 PRO A CA 1
ATOM 758 C C . PRO A 1 105 ? 7.471 70.650 38.855 1.00 18.57 105 PRO A C 1
ATOM 759 O O . PRO A 1 105 ? 6.491 70.078 38.377 1.00 18.96 105 PRO A O 1
ATOM 763 N N . LEU A 1 106 ? 7.390 71.819 39.480 1.00 20.29 106 LEU A N 1
ATOM 764 C CA . LEU A 1 106 ? 6.115 72.506 39.640 1.00 22.47 106 LEU A CA 1
ATOM 765 C C . LEU A 1 106 ? 5.432 72.764 38.294 1.00 22.66 106 LEU A C 1
ATOM 766 O O . LEU A 1 106 ? 4.207 72.781 38.220 1.00 23.59 106 LEU A O 1
ATOM 771 N N . ASP A 1 107 ? 6.221 72.953 37.239 1.00 22.07 107 ASP A N 1
ATOM 772 C CA . ASP A 1 107 ? 5.665 73.207 35.911 1.00 21.49 107 ASP A CA 1
ATOM 773 C C . ASP A 1 107 ? 5.616 71.962 35.023 1.00 21.99 107 ASP A C 1
ATOM 774 O O . ASP A 1 107 ? 5.657 72.064 33.793 1.00 20.99 107 ASP A O 1
ATOM 779 N N . ALA A 1 108 ? 5.531 70.786 35.635 1.00 20.75 108 ALA A N 1
ATOM 780 C CA . ALA A 1 108 ? 5.470 69.555 34.853 1.00 21.22 108 ALA A CA 1
ATOM 781 C C . ALA A 1 108 ? 4.168 69.540 34.052 1.00 21.84 108 ALA A C 1
ATOM 782 O O . ALA A 1 108 ? 3.134 70.013 34.526 1.00 21.54 108 ALA A O 1
ATOM 784 N N . PRO A 1 109 ? 4.204 68.999 32.824 1.00 23.72 109 PRO A N 1
ATOM 785 C CA . PRO A 1 109 ? 3.010 68.933 31.974 1.00 24.58 109 PRO A CA 1
ATOM 786 C C . PRO A 1 109 ? 1.821 68.309 32.704 1.00 25.10 109 PRO A C 1
ATOM 787 O O . PRO A 1 109 ? 1.922 67.207 33.243 1.00 24.09 109 PRO A O 1
ATOM 791 N N . GLU A 1 110 ? 0.697 69.018 32.709 1.00 24.90 110 GLU A N 1
ATOM 792 C CA . GLU A 1 110 ? -0.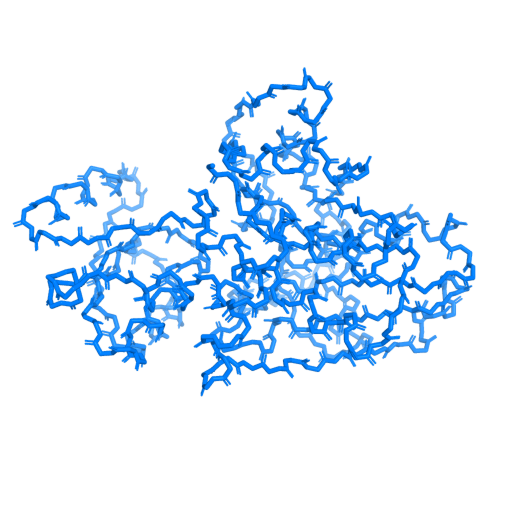516 68.554 33.377 1.00 26.15 110 GLU A CA 1
ATOM 793 C C . GLU A 1 110 ? -0.884 67.095 33.062 1.00 24.22 110 GLU A C 1
ATOM 794 O O . GLU A 1 110 ? -1.219 66.324 33.963 1.00 24.12 110 GLU A O 1
ATOM 800 N N . ALA A 1 111 ? -0.830 66.718 31.788 1.00 23.35 111 ALA A N 1
ATOM 801 C CA . ALA A 1 111 ? -1.172 65.354 31.392 1.00 21.45 111 ALA A CA 1
ATOM 802 C C . ALA A 1 111 ? -0.244 64.317 32.017 1.00 21.13 111 ALA A C 1
ATOM 803 O O . ALA A 1 111 ? -0.659 63.196 32.309 1.00 19.24 111 ALA A O 1
ATOM 805 N N . LYS A 1 112 ? 1.016 64.695 32.213 1.00 19.61 112 LYS A N 1
ATOM 806 C CA . LYS A 1 112 ? 2.009 63.798 32.794 1.00 19.36 112 LYS A CA 1
ATOM 807 C C . LYS A 1 112 ? 1.740 63.631 34.288 1.00 16.93 112 LYS A C 1
ATOM 808 O O . LYS A 1 112 ? 1.854 62.533 34.835 1.00 16.55 112 LYS A O 1
ATOM 814 N N . VAL A 1 113 ? 1.379 64.731 34.940 1.00 16.94 113 VAL A N 1
ATOM 815 C CA . VAL A 1 113 ? 1.078 64.704 36.369 1.00 15.28 113 VAL A CA 1
ATOM 816 C C . VAL A 1 113 ? -0.168 63.857 36.588 1.00 16.24 113 VAL A C 1
ATOM 817 O O . VAL A 1 113 ? -0.209 63.008 37.479 1.00 15.98 113 VAL A O 1
ATOM 821 N N . ALA A 1 114 ? -1.186 64.080 35.760 1.00 16.89 114 ALA A N 1
ATOM 822 C CA . ALA A 1 114 ? -2.426 63.326 35.869 1.00 16.95 114 ALA A CA 1
ATOM 823 C C . ALA A 1 114 ? -2.176 61.842 35.645 1.00 16.93 114 ALA A C 1
ATOM 824 O O . ALA A 1 114 ? -2.749 60.996 36.332 1.00 15.35 114 ALA A O 1
ATOM 826 N N . ALA A 1 115 ? -1.318 61.523 34.679 1.00 16.81 115 ALA A N 1
ATOM 827 C CA . ALA A 1 115 ? -1.008 60.133 34.383 1.00 15.91 115 ALA A CA 1
ATOM 828 C C . ALA A 1 115 ? -0.346 59.462 35.581 1.00 15.24 115 ALA A C 1
ATOM 829 O O . ALA A 1 115 ? -0.700 58.342 35.952 1.00 13.83 115 ALA A O 1
ATOM 831 N N . THR A 1 116 ? 0.626 60.152 36.166 1.00 15.12 116 THR A N 1
ATOM 832 C CA . THR A 1 116 ? 1.364 59.639 37.314 1.00 14.75 116 THR A CA 1
ATOM 833 C C . THR A 1 116 ? 0.420 59.373 38.487 1.00 16.98 116 THR A C 1
ATOM 834 O O . THR A 1 116 ? 0.518 58.351 39.169 1.00 15.50 116 THR A O 1
ATOM 838 N N . LYS A 1 117 ? -0.502 60.299 38.722 1.00 16.70 117 LYS A N 1
ATOM 839 C CA . LYS A 1 117 ? -1.461 60.123 39.804 1.00 17.45 117 LYS A CA 1
ATOM 840 C C . LYS A 1 117 ? -2.384 58.959 39.466 1.00 16.06 117 LYS A C 1
ATOM 841 O O . LYS A 1 117 ? -2.820 58.222 40.350 1.00 17.78 117 LYS A O 1
ATOM 847 N N . GLY A 1 118 ? -2.665 58.790 38.178 1.00 16.59 118 GLY A N 1
ATOM 848 C CA . GLY A 1 118 ? -3.517 57.699 37.740 1.00 15.47 118 GLY A CA 1
ATOM 849 C C . GLY A 1 118 ? -2.821 56.371 37.981 1.00 16.52 118 GLY A C 1
ATOM 850 O O . GLY A 1 118 ? -3.465 55.322 38.077 1.00 15.54 118 GLY A O 1
ATOM 851 N N . TYR A 1 119 ? -1.493 56.424 38.071 1.00 17.78 119 TYR A N 1
ATOM 852 C CA . TYR A 1 119 ? -0.675 55.239 38.322 1.00 17.30 119 TYR A CA 1
ATOM 853 C C . TYR A 1 119 ? -0.482 55.048 39.830 1.00 18.15 119 TYR A C 1
ATOM 854 O O . TYR A 1 119 ? 0.335 54.239 40.258 1.00 18.73 119 TYR A O 1
ATOM 863 N N . GLY A 1 120 ? -1.231 55.803 40.631 1.00 17.97 120 GLY A N 1
ATOM 864 C CA . GLY A 1 120 ? -1.132 55.680 42.079 1.00 17.90 120 GLY A CA 1
ATOM 865 C C . GLY A 1 120 ? 0.092 56.326 42.709 1.00 16.79 120 GLY A C 1
ATOM 866 O O . GLY A 1 120 ? 0.316 56.207 43.913 1.00 18.79 120 GLY A O 1
ATOM 867 N N . GLY A 1 121 ? 0.887 57.016 41.900 1.00 17.37 121 GLY A N 1
ATOM 868 C CA . GLY A 1 121 ? 2.076 57.660 42.424 1.00 16.06 121 GLY A CA 1
ATOM 869 C C . GLY A 1 121 ? 1.748 58.864 43.286 1.00 17.18 121 GLY A C 1
ATOM 870 O O . GLY A 1 121 ? 0.810 59.616 42.999 1.00 14.47 121 GLY A O 1
ATOM 871 N N . GLN A 1 122 ? 2.519 59.038 44.353 1.00 16.09 122 GLN A N 1
ATOM 872 C CA . GLN A 1 122 ? 2.340 60.163 45.260 1.00 18.06 122 GLN A CA 1
ATOM 873 C C . GLN A 1 122 ? 3.304 61.245 44.782 1.00 17.79 122 GLN A C 1
ATOM 874 O O . GLN A 1 122 ? 4.526 61.112 44.911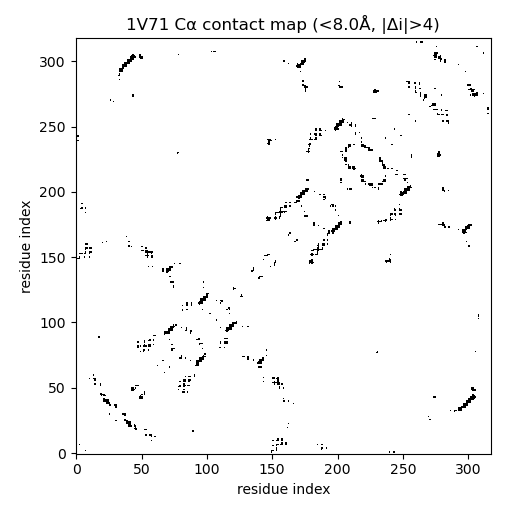 1.00 15.98 122 GLN A O 1
ATOM 880 N N . VAL A 1 123 ? 2.747 62.311 44.215 1.00 15.57 123 VAL A N 1
ATOM 881 C CA . VAL A 1 123 ? 3.554 63.393 43.661 1.00 17.93 123 VAL A CA 1
ATOM 882 C C . VAL A 1 123 ? 4.120 64.408 44.642 1.00 17.95 123 VAL A C 1
ATOM 883 O O . VAL A 1 123 ? 3.397 64.979 45.451 1.00 18.16 123 VAL A O 1
ATOM 887 N N . ILE A 1 124 ? 5.424 64.639 44.533 1.00 16.24 124 ILE A N 1
ATOM 888 C CA . ILE A 1 124 ? 6.140 65.596 45.373 1.00 18.01 124 ILE A CA 1
ATOM 889 C C . ILE A 1 124 ? 6.755 66.595 44.396 1.00 19.36 124 ILE A C 1
ATOM 890 O O . ILE A 1 124 ? 7.464 66.200 43.474 1.00 18.25 124 ILE A O 1
ATOM 895 N N . MET A 1 125 ? 6.492 67.884 44.578 1.00 20.15 125 MET A N 1
ATOM 896 C CA . MET A 1 125 ? 7.046 68.850 43.643 1.00 20.68 125 MET A CA 1
ATOM 897 C C . MET A 1 125 ? 8.212 69.689 44.148 1.00 19.02 125 MET A C 1
ATOM 898 O O . MET A 1 125 ? 8.400 69.882 45.353 1.00 18.33 125 MET A O 1
ATOM 903 N N . TYR A 1 126 ? 9.014 70.157 43.202 1.00 19.23 126 TYR A N 1
ATOM 904 C CA . TYR A 1 126 ? 10.175 70.977 43.506 1.00 18.98 126 TYR A CA 1
ATOM 905 C C . TYR A 1 126 ? 10.209 72.130 42.501 1.00 19.97 126 TYR A C 1
ATOM 906 O O . TYR A 1 126 ? 9.540 72.084 41.465 1.00 18.76 126 TYR A O 1
ATOM 915 N N . ASP A 1 127 ? 10.977 73.167 42.809 1.00 19.80 127 ASP A N 1
ATOM 916 C CA . ASP A 1 127 ? 11.079 74.307 41.906 1.00 20.85 127 ASP A CA 1
ATOM 917 C C . ASP A 1 127 ? 12.117 74.018 40.831 1.00 21.04 127 ASP A C 1
ATOM 918 O O . ASP A 1 127 ? 13.276 73.729 41.133 1.00 21.34 127 ASP A O 1
ATOM 923 N N . ARG A 1 128 ? 11.695 74.111 39.573 1.00 21.94 128 ARG A N 1
ATOM 924 C CA . ARG A 1 128 ? 12.564 73.846 38.435 1.00 24.66 128 ARG A CA 1
ATOM 925 C C . ARG A 1 128 ? 13.799 74.748 38.383 1.00 26.09 128 ARG A C 1
ATOM 926 O O . ARG A 1 128 ? 14.883 74.301 37.995 1.00 26.00 128 ARG A O 1
ATOM 934 N N . TYR A 1 129 ? 13.644 76.008 38.782 1.00 25.31 129 TYR A N 1
ATOM 935 C CA . TYR A 1 129 ? 14.760 76.950 38.757 1.00 25.47 129 TYR A CA 1
ATOM 936 C C . TYR A 1 129 ? 15.854 76.615 39.762 1.00 25.90 129 TYR A C 1
ATOM 937 O O . TYR A 1 129 ? 17.037 76.819 39.486 1.00 26.78 129 TYR A O 1
ATOM 946 N N . LYS A 1 130 ? 15.455 76.110 40.927 1.00 27.16 130 LYS A N 1
ATOM 947 C CA . LYS A 1 130 ? 16.403 75.743 41.974 1.00 29.35 130 LYS A CA 1
ATOM 948 C C . LYS A 1 130 ? 17.012 74.376 41.677 1.00 29.63 130 LYS A C 1
ATOM 949 O O . LYS A 1 130 ? 18.187 74.139 41.962 1.00 28.72 130 LYS A O 1
ATOM 955 N N . ASP A 1 131 ? 16.205 73.491 41.095 1.00 28.31 131 ASP A N 1
ATOM 956 C CA . ASP A 1 131 ? 16.638 72.145 40.735 1.00 30.17 131 ASP A CA 1
ATOM 957 C C . ASP A 1 131 ? 17.243 71.444 41.949 1.00 30.29 131 ASP A C 1
ATOM 958 O O . ASP A 1 131 ? 18.418 71.074 41.957 1.00 30.08 131 ASP A O 1
ATOM 963 N N . ASP A 1 132 ? 16.408 71.264 42.966 1.00 30.08 132 ASP A N 1
ATOM 964 C CA . ASP A 1 132 ? 16.787 70.635 44.227 1.00 31.50 132 ASP A CA 1
ATOM 965 C C . ASP A 1 132 ? 16.534 69.122 44.217 1.00 29.78 132 ASP A C 1
ATOM 966 O O . ASP A 1 132 ? 16.631 68.466 45.259 1.00 27.75 132 ASP A O 1
ATOM 971 N N . ARG A 1 133 ? 16.214 68.577 43.045 1.00 27.28 133 ARG A N 1
ATOM 972 C CA . ARG A 1 133 ? 15.899 67.154 42.897 1.00 28.68 133 ARG A CA 1
ATOM 973 C C . ARG A 1 133 ? 16.744 66.114 43.622 1.00 28.01 133 ARG A C 1
ATOM 974 O O . ARG A 1 133 ? 16.221 65.361 44.441 1.00 27.73 133 ARG A O 1
ATOM 982 N N . GLU A 1 134 ? 18.033 66.038 43.308 1.00 28.25 134 GLU A N 1
ATOM 983 C CA . GLU A 1 134 ? 18.885 65.047 43.953 1.00 30.00 134 GLU A CA 1
ATOM 984 C C . GLU A 1 134 ? 18.930 65.225 45.461 1.00 29.47 134 GLU A C 1
ATOM 985 O O . GLU A 1 134 ? 18.817 64.255 46.211 1.00 27.62 134 GLU A O 1
ATOM 991 N N . LYS A 1 135 ? 19.097 66.465 45.904 1.00 29.09 135 LYS A N 1
ATOM 992 C CA . LYS A 1 135 ? 19.146 66.764 47.329 1.00 28.29 135 LYS A CA 1
ATOM 993 C C . LYS A 1 135 ? 17.896 66.229 48.015 1.00 26.80 135 LYS A C 1
ATOM 994 O O . LYS A 1 135 ? 17.977 65.545 49.036 1.00 25.69 135 LYS A O 1
ATOM 1000 N N . MET A 1 136 ? 16.739 66.552 47.446 1.00 23.91 136 MET A N 1
ATOM 1001 C CA . MET A 1 136 ? 15.460 66.119 47.998 1.00 22.81 136 MET A CA 1
ATOM 1002 C C . MET A 1 136 ? 15.326 64.605 47.980 1.00 20.93 136 MET A C 1
ATOM 1003 O O . MET A 1 136 ? 14.912 64.002 48.965 1.00 20.31 136 MET A O 1
ATOM 1008 N N . ALA A 1 137 ? 15.678 63.996 46.854 1.00 21.32 137 ALA A N 1
ATOM 1009 C CA . ALA A 1 137 ? 15.579 62.545 46.712 1.00 21.19 137 ALA A CA 1
ATOM 1010 C C . ALA A 1 137 ? 16.387 61.815 47.779 1.00 22.67 137 ALA A C 1
ATOM 1011 O O . ALA A 1 137 ? 15.941 60.801 48.316 1.00 20.98 137 ALA A O 1
ATOM 1013 N N . LYS A 1 138 ? 17.575 62.329 48.082 1.00 22.77 138 LYS A N 1
ATOM 1014 C CA . LYS A 1 138 ? 18.429 61.710 49.092 1.00 24.81 138 LYS A CA 1
ATOM 1015 C C . LYS A 1 138 ? 17.802 61.887 50.470 1.00 23.61 138 LYS A C 1
ATOM 1016 O O . LYS A 1 138 ? 17.649 60.925 51.221 1.00 23.61 138 LYS A O 1
ATOM 1022 N N . GLU A 1 139 ? 17.427 63.121 50.790 1.00 23.39 139 GLU A N 1
ATOM 1023 C CA . GLU A 1 139 ? 16.821 63.429 52.078 1.00 22.90 139 GLU A CA 1
ATOM 1024 C C . GLU A 1 139 ? 15.586 62.577 52.359 1.00 22.12 139 GLU A C 1
ATOM 1025 O O . GLU A 1 139 ? 15.475 61.962 53.419 1.00 21.29 139 GLU A O 1
ATOM 1031 N N . ILE A 1 140 ? 14.656 62.546 51.407 1.00 20.26 140 ILE A N 1
ATOM 1032 C CA . ILE A 1 140 ? 13.427 61.779 51.569 1.00 20.27 140 ILE A CA 1
ATOM 1033 C C . ILE A 1 140 ? 13.664 60.268 51.599 1.00 18.33 140 ILE A C 1
ATOM 1034 O O . ILE A 1 140 ? 13.164 59.577 52.484 1.00 20.88 140 ILE A O 1
ATOM 1039 N N . SER A 1 141 ? 14.426 59.757 50.638 1.00 19.28 141 SER A N 1
ATOM 1040 C CA . SER A 1 141 ? 14.689 58.322 50.566 1.00 18.43 141 SER A CA 1
ATOM 1041 C C . SER A 1 141 ? 15.406 57.762 51.791 1.00 20.30 141 SER A C 1
ATOM 1042 O O . SER A 1 141 ? 15.069 56.675 52.260 1.00 20.24 141 SER A O 1
ATOM 1045 N N . GLU A 1 142 ? 16.395 58.487 52.301 1.00 21.81 142 GLU A N 1
ATOM 1046 C CA . GLU A 1 142 ? 17.126 58.020 53.476 1.00 23.43 142 GLU A CA 1
ATOM 1047 C C . GLU A 1 142 ? 16.267 58.093 54.735 1.00 23.52 142 GLU A C 1
ATOM 1048 O O . GLU A 1 142 ? 16.329 57.211 55.588 1.00 22.89 142 GLU A O 1
ATOM 1054 N N . ARG A 1 143 ? 15.461 59.142 54.850 1.00 23.04 143 ARG A N 1
ATOM 1055 C CA . ARG A 1 143 ? 14.604 59.309 56.017 1.00 24.80 143 ARG A CA 1
ATOM 1056 C C . ARG A 1 143 ? 13.450 58.317 56.064 1.00 25.23 143 ARG A C 1
ATOM 1057 O O . ARG A 1 143 ? 13.080 57.835 57.138 1.00 25.15 143 ARG A O 1
ATOM 1065 N N . GLU A 1 144 ? 12.888 58.011 54.899 1.00 23.44 144 GLU A N 1
ATOM 1066 C CA . GLU A 1 144 ? 11.757 57.100 54.818 1.00 23.54 144 GLU A CA 1
ATOM 1067 C C . GLU A 1 144 ? 12.102 55.680 54.380 1.00 23.16 144 GLU A C 1
ATOM 1068 O O . GLU A 1 144 ? 11.215 54.834 54.258 1.00 23.70 144 GLU A O 1
ATOM 1074 N N . GLY A 1 145 ? 13.386 55.417 54.154 1.00 21.04 145 GLY A N 1
ATOM 1075 C CA . GLY A 1 145 ? 13.800 54.089 53.737 1.00 20.36 145 GLY A CA 1
ATOM 1076 C C . GLY A 1 145 ? 13.273 53.705 52.367 1.00 18.93 145 GLY A C 1
ATOM 1077 O O . GLY A 1 145 ? 12.960 52.543 52.111 1.00 17.87 145 GLY A O 1
ATOM 1078 N N . LEU A 1 146 ? 13.175 54.688 51.479 1.00 17.46 146 LEU A N 1
ATOM 1079 C CA . LEU A 1 146 ? 12.682 54.440 50.133 1.00 16.50 146 LEU A CA 1
ATOM 1080 C C . LEU A 1 146 ? 13.818 54.017 49.228 1.00 16.68 146 LEU A C 1
ATOM 1081 O O . LEU A 1 146 ? 14.957 54.450 49.403 1.00 18.38 146 LEU A O 1
ATOM 1086 N N . THR A 1 147 ? 13.501 53.171 48.255 1.00 14.71 147 THR A N 1
ATOM 1087 C CA . THR A 1 147 ? 14.492 52.688 47.308 1.00 17.04 147 THR A CA 1
ATOM 1088 C C . THR A 1 147 ? 14.398 53.423 45.983 1.00 17.38 147 THR A C 1
ATOM 1089 O O . THR A 1 147 ? 13.306 53.638 45.451 1.00 17.05 147 THR A O 1
ATOM 1093 N N . ILE A 1 148 ? 15.558 53.805 45.458 1.00 17.55 148 ILE A N 1
ATOM 1094 C CA . ILE A 1 148 ? 15.643 54.505 44.190 1.00 17.48 148 ILE A CA 1
ATOM 1095 C C . ILE A 1 148 ? 16.263 53.564 43.157 1.00 18.70 148 ILE A C 1
ATOM 1096 O O . ILE A 1 148 ? 17.371 53.070 43.352 1.00 19.82 148 ILE A O 1
ATOM 1101 N N . ILE A 1 149 ? 15.538 53.297 42.078 1.00 17.27 149 ILE A N 1
ATOM 1102 C CA . ILE A 1 149 ? 16.031 52.419 41.021 1.00 18.41 149 ILE A CA 1
ATOM 1103 C C . ILE A 1 149 ? 16.639 53.267 39.901 1.00 17.97 149 ILE A C 1
ATOM 1104 O O . ILE A 1 149 ? 16.003 54.191 39.388 1.00 17.58 149 ILE A O 1
ATOM 1109 N N . PRO A 1 150 ? 17.889 52.974 39.516 1.00 18.16 150 PRO A N 1
ATOM 1110 C CA . PRO A 1 150 ? 18.536 53.744 38.448 1.00 16.76 150 PRO A CA 1
ATOM 1111 C C . PRO A 1 150 ? 17.740 53.631 37.148 1.00 15.04 150 PRO A C 1
ATOM 1112 O O . PRO A 1 150 ? 17.217 52.566 36.831 1.00 15.57 150 PRO A O 1
ATOM 1116 N N . PRO A 1 151 ? 17.633 54.730 36.383 1.00 15.05 151 PRO A N 1
ATOM 1117 C CA . PRO A 1 151 ? 16.883 54.682 35.123 1.00 15.32 151 PRO A CA 1
ATOM 1118 C C . PRO A 1 151 ? 17.521 53.812 34.037 1.00 15.53 151 PRO A C 1
ATOM 1119 O O . PRO A 1 151 ? 16.858 53.452 33.072 1.00 16.74 151 PRO A O 1
ATOM 1123 N N . TYR A 1 152 ? 18.794 53.464 34.201 1.00 17.55 152 TYR A N 1
ATOM 1124 C CA . TYR A 1 152 ? 19.467 52.618 33.214 1.00 17.62 152 TYR A CA 1
ATOM 1125 C C . TYR A 1 152 ? 20.649 51.798 33.742 1.00 17.79 152 TYR A C 1
ATOM 1126 O O . TYR A 1 152 ? 20.808 50.633 33.374 1.00 17.64 152 TYR A O 1
ATOM 1135 N N . ASP A 1 153 ? 21.451 52.385 34.623 1.00 17.52 153 ASP A N 1
ATOM 1136 C CA . ASP A 1 153 ? 22.628 51.698 35.145 1.00 18.42 153 ASP A CA 1
ATOM 1137 C C . ASP A 1 153 ? 22.328 50.721 36.277 1.00 16.67 153 ASP A C 1
ATOM 1138 O O . ASP A 1 153 ? 22.719 50.931 37.427 1.00 17.18 153 ASP A O 1
ATOM 1143 N N . HIS A 1 154 ? 21.641 49.642 35.926 1.00 15.39 154 HIS A N 1
ATOM 1144 C CA . HIS A 1 154 ? 21.269 48.614 36.879 1.00 16.55 154 HIS A CA 1
ATOM 1145 C C . HIS A 1 154 ? 21.037 47.311 36.123 1.00 16.30 154 HIS A C 1
ATOM 1146 O O . HIS A 1 154 ? 20.350 47.285 35.099 1.00 17.38 154 HIS A O 1
ATOM 1153 N N . PRO A 1 155 ? 21.611 46.207 36.623 1.00 17.90 155 PRO A N 1
ATOM 1154 C CA . PRO A 1 155 ? 21.496 44.878 36.022 1.00 16.40 155 PRO A CA 1
ATOM 1155 C C . PRO A 1 155 ? 20.058 44.461 35.733 1.00 15.71 155 PRO A C 1
ATOM 1156 O O . PRO A 1 155 ? 19.762 43.928 34.667 1.00 14.56 155 PRO A O 1
ATOM 1160 N N . HIS A 1 156 ? 19.164 44.698 36.689 1.00 15.66 156 HIS A N 1
ATOM 1161 C CA . HIS A 1 156 ? 17.774 44.305 36.511 1.00 15.78 156 HIS A CA 1
ATOM 1162 C C . HIS A 1 156 ? 17.062 45.178 35.491 1.00 12.80 156 HIS A C 1
ATOM 1163 O O . HIS A 1 156 ? 16.241 44.698 34.712 1.00 13.41 156 HIS A O 1
ATOM 1170 N N . VAL A 1 157 ? 17.375 46.468 35.511 1.00 13.62 157 VAL A N 1
ATOM 1171 C CA . VAL A 1 157 ? 16.768 47.415 34.593 1.00 13.71 157 VAL A CA 1
ATOM 1172 C C . VAL A 1 157 ? 17.193 47.116 33.151 1.00 14.19 157 VAL A C 1
ATOM 1173 O O . VAL A 1 157 ? 16.348 46.951 32.274 1.00 13.70 157 VAL A O 1
ATOM 1177 N N . LEU A 1 158 ? 18.493 47.021 32.903 1.00 15.53 158 LEU A N 1
ATOM 1178 C CA . LEU A 1 158 ? 18.950 46.752 31.543 1.00 15.16 158 LEU A CA 1
ATOM 1179 C C . LEU A 1 158 ? 18.479 45.396 31.001 1.00 15.06 158 LEU A C 1
ATOM 1180 O O . LEU A 1 158 ? 18.110 45.298 29.831 1.00 14.47 158 LEU A O 1
ATOM 1185 N N . ALA A 1 159 ? 18.473 44.360 31.841 1.00 15.43 159 ALA A N 1
ATOM 1186 C CA . ALA A 1 159 ? 18.025 43.043 31.392 1.00 14.33 159 ALA A CA 1
ATOM 1187 C C . ALA A 1 159 ? 16.570 43.135 30.948 1.00 14.82 159 ALA A C 1
ATOM 1188 O O . ALA A 1 159 ? 16.176 42.561 29.926 1.00 14.91 159 ALA A O 1
ATOM 1190 N N . GLY A 1 160 ? 15.769 43.865 31.718 1.00 14.54 160 GLY A N 1
ATOM 1191 C CA . GLY A 1 160 ? 14.373 44.019 31.361 1.00 14.88 160 GLY A CA 1
ATOM 1192 C C . GLY A 1 160 ? 14.182 44.765 30.054 1.00 15.04 160 GLY A C 1
ATOM 1193 O O . GLY A 1 160 ? 13.354 44.372 29.222 1.00 14.29 160 GLY A O 1
ATOM 1194 N N . GLN A 1 161 ? 14.943 45.836 29.850 1.00 15.00 161 GLN A N 1
ATOM 1195 C CA . GLN A 1 161 ? 14.801 46.605 28.615 1.00 15.59 161 GLN A CA 1
ATOM 1196 C C . GLN A 1 161 ? 15.097 45.705 27.414 1.00 15.35 161 GLN A C 1
ATOM 1197 O O . GLN A 1 161 ? 14.501 45.864 26.350 1.00 15.62 161 GLN A O 1
ATOM 1203 N N . GLY A 1 162 ? 15.998 44.746 27.602 1.00 15.77 162 GLY A N 1
ATOM 1204 C CA . GLY A 1 162 ? 16.361 43.834 26.526 1.00 15.92 162 GLY A CA 1
ATOM 1205 C C . GLY A 1 162 ? 15.270 42.901 26.009 1.00 16.42 162 GLY A C 1
ATOM 1206 O O . GLY A 1 162 ? 15.408 42.333 24.922 1.00 15.58 162 GLY A O 1
ATOM 1207 N N . THR A 1 163 ? 14.186 42.740 26.762 1.00 15.81 163 THR A N 1
ATOM 1208 C CA . THR A 1 163 ? 13.113 41.850 26.337 1.00 15.70 163 THR A CA 1
ATOM 1209 C C . THR A 1 163 ? 12.352 42.342 25.117 1.00 15.93 163 THR A C 1
ATOM 1210 O O . THR A 1 163 ? 11.668 41.551 24.464 1.00 16.52 163 THR A O 1
ATOM 1214 N N . ALA A 1 164 ? 12.454 43.636 24.806 1.00 14.47 164 ALA A N 1
ATOM 1215 C CA . ALA A 1 164 ? 11.773 44.165 23.630 1.00 15.74 164 ALA A CA 1
ATOM 1216 C C . ALA A 1 164 ? 12.438 43.528 22.406 1.00 16.44 164 ALA A C 1
ATOM 1217 O O . ALA A 1 164 ? 11.759 43.015 21.514 1.00 16.49 164 ALA A O 1
ATOM 1219 N N . ALA A 1 165 ? 13.768 43.568 22.377 1.00 15.74 165 ALA A N 1
ATOM 1220 C CA . ALA A 1 165 ? 14.523 42.984 21.273 1.00 15.50 165 ALA A CA 1
ATOM 1221 C C . ALA A 1 165 ? 14.298 41.478 21.254 1.00 16.12 165 ALA A C 1
ATOM 1222 O O . ALA A 1 165 ? 14.156 40.881 20.190 1.00 14.85 165 ALA A O 1
ATOM 1224 N N . LYS A 1 166 ? 14.269 40.861 22.433 1.00 16.35 166 LYS A N 1
ATOM 1225 C CA . LYS A 1 166 ? 14.043 39.423 22.512 1.00 16.54 166 LYS A CA 1
ATOM 1226 C C . LYS A 1 166 ? 12.738 39.087 21.790 1.00 18.13 166 LYS A C 1
ATOM 1227 O O . LYS A 1 166 ? 12.688 38.187 20.949 1.00 17.93 166 LYS A O 1
ATOM 1233 N N . GLU A 1 167 ? 11.685 39.828 22.111 1.00 18.62 167 GLU A N 1
ATOM 1234 C CA . GLU A 1 167 ? 10.389 39.603 21.480 1.00 18.59 167 GLU A CA 1
ATOM 1235 C C . GLU A 1 167 ? 10.433 39.815 19.970 1.00 18.99 167 GLU A C 1
ATOM 1236 O O . GLU A 1 167 ? 9.803 39.075 19.215 1.00 20.83 167 GLU A O 1
ATOM 1242 N N . LEU A 1 168 ? 11.177 40.827 19.532 1.00 17.87 168 LEU A N 1
ATOM 1243 C CA . LEU A 1 168 ? 11.293 41.126 18.107 1.00 18.21 168 LEU A CA 1
ATOM 1244 C C . LEU A 1 168 ? 11.902 39.945 17.357 1.00 19.84 168 LEU A C 1
ATOM 1245 O O . LEU A 1 168 ? 11.364 39.511 16.332 1.00 20.18 168 LEU A O 1
ATOM 1250 N N . PHE A 1 169 ? 13.017 39.424 17.868 1.00 19.43 169 PHE A N 1
ATOM 1251 C CA . PHE A 1 169 ? 13.682 38.290 17.231 1.00 20.94 169 PHE A CA 1
ATOM 1252 C C . PHE A 1 169 ? 12.823 37.031 17.251 1.00 22.14 169 PHE A C 1
ATOM 1253 O O . PHE A 1 169 ? 12.839 36.245 16.300 1.00 24.28 169 PHE A O 1
ATOM 1261 N N . GLU A 1 170 ? 12.077 36.833 18.328 1.00 20.82 170 GLU A N 1
ATOM 1262 C CA . GLU A 1 170 ? 11.232 35.651 18.428 1.00 22.92 170 GLU A CA 1
ATOM 1263 C C . GLU A 1 170 ? 10.074 35.733 17.438 1.00 23.98 170 GLU A C 1
ATOM 1264 O O . GLU A 1 170 ? 9.573 34.703 16.971 1.00 23.58 170 GLU A O 1
ATOM 1270 N N . GLU A 1 171 ? 9.656 36.954 17.110 1.00 23.17 171 GLU A N 1
ATOM 1271 C CA . GLU A 1 171 ? 8.544 37.131 16.186 1.00 23.79 171 GLU A CA 1
ATOM 1272 C C . GLU A 1 171 ? 8.928 37.131 14.716 1.00 24.27 171 GLU A C 1
ATOM 1273 O O . GLU A 1 171 ? 8.272 36.478 13.901 1.00 25.75 171 GLU A O 1
ATOM 1279 N N . VAL A 1 172 ? 9.984 37.858 14.368 1.00 24.21 172 VAL A N 1
ATOM 1280 C CA . VAL A 1 172 ? 10.381 37.947 12.971 1.00 25.92 172 VAL A CA 1
ATOM 1281 C C . VAL A 1 172 ? 11.581 37.100 12.576 1.00 26.17 172 VAL A C 1
ATOM 1282 O O . VAL A 1 172 ? 11.890 36.978 11.388 1.00 26.62 172 VAL A O 1
ATOM 1286 N N . GLY A 1 173 ? 12.251 36.517 13.564 1.00 25.94 173 GLY A N 1
ATOM 1287 C CA . GLY A 1 173 ? 13.410 35.688 13.282 1.00 25.55 173 GLY A CA 1
ATOM 1288 C C . GLY A 1 173 ? 14.703 36.482 13.212 1.00 26.26 173 GLY A C 1
ATOM 1289 O O . GLY A 1 173 ? 14.780 37.591 13.740 1.00 23.67 173 GLY A O 1
ATOM 1290 N N . PRO A 1 174 ? 15.740 35.941 12.552 1.00 26.11 174 PRO A N 1
ATOM 1291 C CA . PRO A 1 174 ? 17.044 36.599 12.411 1.00 26.62 174 PRO A CA 1
ATOM 1292 C C . PRO A 1 174 ? 16.967 37.952 11.710 1.00 24.94 174 PRO A C 1
ATOM 1293 O O . PRO A 1 174 ? 16.140 38.160 10.827 1.00 25.68 174 PRO A O 1
ATOM 1297 N N . LEU A 1 175 ? 17.833 38.870 12.122 1.00 24.07 175 LEU A N 1
ATOM 1298 C CA . LEU A 1 175 ? 17.904 40.199 11.533 1.00 23.78 175 LEU A CA 1
ATOM 1299 C C . LEU A 1 175 ? 19.366 40.473 11.199 1.00 23.53 175 LEU A C 1
ATOM 1300 O O . LEU A 1 175 ? 20.266 39.998 11.893 1.00 24.41 175 LEU A O 1
ATOM 1305 N N . ASP A 1 176 ? 19.598 41.229 10.133 1.00 23.91 176 ASP A N 1
ATOM 1306 C CA . ASP A 1 176 ? 20.954 41.556 9.711 1.00 24.40 176 ASP A CA 1
ATOM 1307 C C . ASP A 1 176 ? 21.451 42.833 10.383 1.00 24.40 176 ASP A C 1
ATOM 1308 O O . ASP A 1 176 ? 22.661 43.023 10.569 1.00 24.44 176 ASP A O 1
ATOM 1313 N N . ALA A 1 177 ? 20.511 43.698 10.757 1.00 23.43 177 ALA A N 1
ATOM 1314 C CA . ALA A 1 177 ? 20.837 44.959 11.417 1.00 22.20 177 ALA A CA 1
ATOM 1315 C C . ALA A 1 177 ? 19.772 45.361 12.436 1.00 21.62 177 ALA A C 1
ATOM 1316 O O . ALA A 1 177 ? 18.576 45.172 12.211 1.00 20.65 177 ALA A O 1
ATOM 1318 N N . LEU A 1 178 ? 20.218 45.921 13.555 1.00 20.76 178 LEU A N 1
ATOM 1319 C CA . LEU A 1 178 ? 19.306 46.367 14.603 1.00 19.79 178 LEU A CA 1
ATOM 1320 C C . LEU A 1 178 ? 19.668 47.776 15.061 1.00 18.99 178 LEU A C 1
ATOM 1321 O O . LEU A 1 178 ? 20.803 48.026 15.480 1.00 19.63 178 LEU A O 1
ATOM 1326 N N . PHE A 1 179 ? 18.704 48.691 14.982 1.00 18.07 179 PHE A N 1
ATOM 1327 C CA . PHE A 1 179 ? 18.924 50.079 15.398 1.00 17.98 179 PHE A CA 1
ATOM 1328 C C . PHE A 1 179 ? 18.215 50.359 16.719 1.00 17.84 179 PHE A C 1
ATOM 1329 O O . PHE A 1 179 ? 17.021 50.101 16.857 1.00 16.53 179 PHE A O 1
ATOM 1337 N N . VAL A 1 180 ? 18.959 50.894 17.679 1.00 15.72 180 VAL A N 1
ATOM 1338 C CA . VAL A 1 180 ? 18.408 51.174 19.004 1.00 18.18 180 VAL A CA 1
ATOM 1339 C C . VAL A 1 180 ? 18.790 52.552 19.544 1.00 19.14 180 VAL A C 1
ATOM 1340 O O . VAL A 1 180 ? 19.936 52.992 19.411 1.00 20.99 180 VAL A O 1
ATOM 1344 N N . CYS A 1 181 ? 17.820 53.221 20.164 1.00 16.99 181 CYS A N 1
ATOM 1345 C CA . CYS A 1 181 ? 18.020 54.552 20.736 1.00 16.87 181 CYS A CA 1
ATOM 1346 C C . CYS A 1 181 ? 19.008 54.499 21.909 1.00 15.61 181 CYS A C 1
ATOM 1347 O O . CYS A 1 181 ? 19.027 53.528 22.670 1.00 18.56 181 CYS A O 1
ATOM 1350 N N . LEU A 1 182 ? 19.830 55.534 22.060 1.00 16.15 182 LEU A N 1
ATOM 1351 C CA . LEU A 1 182 ? 20.804 55.551 23.145 1.00 15.70 182 LEU A CA 1
ATOM 1352 C C . LEU A 1 182 ? 20.838 56.789 24.039 1.00 17.57 182 LEU A C 1
ATOM 1353 O O . LEU A 1 182 ? 21.062 57.914 23.581 1.00 17.79 182 LEU A O 1
ATOM 1358 N N . GLY A 1 183 ? 20.617 56.545 25.325 1.00 16.23 183 GLY A N 1
ATOM 1359 C CA . GLY A 1 183 ? 20.659 57.580 26.336 1.00 16.87 183 GLY A CA 1
ATOM 1360 C C . GLY A 1 183 ? 21.710 57.090 27.309 1.00 18.18 183 GLY A C 1
ATOM 1361 O O . GLY A 1 183 ? 22.904 57.201 27.033 1.00 18.53 183 GLY A O 1
ATOM 1362 N N . GLY A 1 184 ? 21.274 56.527 28.436 1.00 16.84 184 GLY A N 1
ATOM 1363 C CA . GLY A 1 184 ? 22.212 56.000 29.412 1.00 17.16 184 GLY A CA 1
ATOM 1364 C C . GLY A 1 184 ? 22.722 54.621 29.010 1.00 16.56 184 GLY A C 1
ATOM 1365 O O . GLY A 1 184 ? 23.721 54.137 29.543 1.00 17.36 184 GLY A O 1
ATOM 1366 N N . GLY A 1 185 ? 22.022 53.970 28.084 1.00 16.36 185 GLY A N 1
ATOM 1367 C CA . GLY A 1 185 ? 22.465 52.663 27.618 1.00 15.55 185 GLY A CA 1
ATOM 1368 C C . GLY A 1 185 ? 21.746 51.425 28.122 1.00 16.42 185 GLY A C 1
ATOM 1369 O O . GLY A 1 185 ? 22.197 50.305 27.874 1.00 15.92 185 GLY A O 1
ATOM 1370 N N . GLY A 1 186 ? 20.632 51.603 28.825 1.00 15.18 186 GLY A N 1
ATOM 1371 C CA . GLY A 1 186 ? 19.906 50.444 29.314 1.00 15.14 186 GLY A CA 1
ATOM 1372 C C . GLY A 1 186 ? 19.289 49.670 28.161 1.00 15.21 186 GLY A C 1
ATOM 1373 O O . GLY A 1 186 ? 19.424 48.449 28.071 1.00 15.42 186 GLY A O 1
ATOM 1374 N N . LEU A 1 187 ? 18.616 50.388 27.269 1.00 15.21 187 LEU A N 1
ATOM 1375 C CA . LEU A 1 187 ? 17.977 49.765 26.117 1.00 16.53 187 LEU A CA 1
ATOM 1376 C C . LEU A 1 187 ? 19.017 49.121 25.211 1.00 16.60 187 LEU A C 1
ATOM 1377 O O . LEU A 1 187 ? 18.884 47.963 24.823 1.00 15.71 187 LEU A O 1
ATOM 1382 N N . LEU A 1 188 ? 20.054 49.878 24.876 1.00 15.50 188 LEU A N 1
ATOM 1383 C CA . LEU A 1 188 ? 21.094 49.360 23.994 1.00 15.86 188 LEU A CA 1
ATOM 1384 C C . LEU A 1 188 ? 21.781 48.108 24.529 1.00 15.55 188 LEU A C 1
ATOM 1385 O O . LEU A 1 188 ? 21.914 47.123 23.806 1.00 13.42 188 LEU A O 1
ATOM 1390 N N . SER A 1 189 ? 22.216 48.138 25.788 1.00 15.56 189 SER A N 1
ATOM 1391 C CA . SER A 1 189 ? 22.900 46.979 26.361 1.00 17.01 189 SER A CA 1
ATOM 1392 C C . SER A 1 189 ? 21.990 45.752 26.459 1.00 17.82 189 SER A C 1
ATOM 1393 O O . SER A 1 189 ? 22.426 44.631 26.197 1.00 16.55 189 SER A O 1
ATOM 1396 N N . GLY A 1 190 ? 20.734 45.961 26.845 1.00 18.27 190 GLY A N 1
ATOM 1397 C CA . GLY A 1 190 ? 19.808 44.847 26.944 1.00 17.25 190 GLY A CA 1
ATOM 1398 C C . GLY A 1 190 ? 19.540 44.287 25.559 1.00 16.69 190 GLY A C 1
ATOM 1399 O O . GLY A 1 190 ? 19.443 43.073 25.361 1.00 16.13 190 GLY A O 1
ATOM 1400 N N . SER A 1 191 ? 19.429 45.184 24.588 1.00 16.54 191 SER A N 1
ATOM 1401 C CA . SER A 1 191 ? 19.171 44.792 23.205 1.00 16.36 191 SER A CA 1
ATOM 1402 C C . SER A 1 191 ? 20.365 44.060 22.607 1.00 17.42 191 SER A C 1
ATOM 1403 O O . SER A 1 191 ? 20.193 43.122 21.825 1.00 18.03 191 SER A O 1
ATOM 1406 N N . ALA A 1 192 ? 21.571 44.489 22.973 1.00 16.16 192 ALA A N 1
ATOM 1407 C CA . ALA A 1 192 ? 22.782 43.852 22.464 1.00 16.31 192 ALA A CA 1
ATOM 1408 C C . ALA A 1 192 ? 22.863 42.417 22.978 1.00 17.76 192 ALA A C 1
ATOM 1409 O O . ALA A 1 192 ? 23.236 41.503 22.240 1.00 16.85 192 ALA A O 1
ATOM 1411 N N . LEU A 1 193 ? 22.518 42.219 24.248 1.00 16.52 193 LEU A N 1
ATOM 1412 C CA . LEU A 1 193 ? 22.535 40.885 24.823 1.00 16.48 193 LEU A CA 1
ATOM 1413 C C . LEU A 1 193 ? 21.586 40.004 24.013 1.00 18.77 193 LEU A C 1
ATOM 1414 O O . LEU A 1 193 ? 21.940 38.891 23.621 1.00 19.79 193 LEU A O 1
ATOM 1419 N N . ALA A 1 194 ? 20.386 40.512 23.741 1.00 18.06 194 ALA A N 1
ATOM 1420 C CA . ALA A 1 194 ? 19.400 39.757 22.971 1.00 17.86 194 ALA A CA 1
ATOM 1421 C C . ALA A 1 194 ? 19.869 39.495 21.535 1.00 19.44 194 ALA A C 1
ATOM 1422 O O . ALA A 1 194 ? 19.766 38.373 21.034 1.00 20.01 194 ALA A O 1
ATOM 1424 N N . ALA A 1 195 ? 20.389 40.528 20.880 1.00 18.63 195 ALA A N 1
ATOM 1425 C CA . ALA A 1 195 ? 20.857 40.397 19.506 1.00 19.78 195 ALA A CA 1
ATOM 1426 C C . ALA A 1 195 ? 21.992 39.382 19.354 1.00 21.51 195 ALA A C 1
ATOM 1427 O O . ALA A 1 195 ? 21.955 38.535 18.460 1.00 21.78 195 ALA A O 1
ATOM 1429 N N . ARG A 1 196 ? 23.005 39.462 20.210 1.00 21.76 196 ARG A N 1
ATOM 1430 C CA . ARG A 1 196 ? 24.118 38.525 20.108 1.00 23.19 196 ARG A CA 1
ATOM 1431 C C . ARG A 1 196 ? 23.643 37.079 20.220 1.00 25.21 196 ARG A C 1
ATOM 1432 O O . ARG A 1 196 ? 24.186 36.189 19.561 1.00 27.07 196 ARG A O 1
ATOM 1440 N N . HIS A 1 197 ? 22.625 36.841 21.041 1.00 22.84 197 HIS A N 1
ATOM 1441 C CA . HIS A 1 197 ? 22.098 35.491 21.192 1.00 23.41 197 HIS A CA 1
ATOM 1442 C C . HIS A 1 197 ? 21.304 35.055 19.962 1.00 22.06 197 HIS A C 1
ATOM 1443 O O . HIS A 1 197 ? 21.647 34.068 19.312 1.00 22.89 197 HIS A O 1
ATOM 1450 N N . PHE A 1 198 ? 20.243 35.787 19.641 1.00 20.73 198 PHE A N 1
ATOM 1451 C CA . PHE A 1 198 ? 19.410 35.419 18.499 1.00 21.23 198 PHE A CA 1
ATOM 1452 C C . PHE A 1 198 ? 20.067 35.540 17.126 1.00 21.83 198 PHE A C 1
ATOM 1453 O O . PHE A 1 198 ? 19.814 34.722 16.241 1.00 22.00 198 PHE A O 1
ATOM 1461 N N . ALA A 1 199 ? 20.905 36.552 16.943 1.00 21.47 199 ALA A N 1
ATOM 1462 C CA . ALA A 1 199 ? 21.554 36.756 15.653 1.00 21.46 199 ALA A CA 1
ATOM 1463 C C . ALA A 1 199 ? 23.007 37.211 15.791 1.00 22.13 199 ALA A C 1
ATOM 1464 O O . ALA A 1 199 ? 23.317 38.401 15.670 1.00 20.66 199 ALA A O 1
ATOM 1466 N N . PRO A 1 200 ? 23.922 36.254 16.021 1.00 22.34 200 PRO A N 1
ATOM 1467 C CA . PRO A 1 200 ? 25.355 36.521 16.180 1.00 23.14 200 PRO A CA 1
ATOM 1468 C C . PRO A 1 200 ? 25.920 37.475 15.123 1.00 23.48 200 PRO A C 1
ATOM 1469 O O . PRO A 1 200 ? 26.788 38.297 15.418 1.00 24.05 200 PRO A O 1
ATOM 1473 N N . ASN A 1 201 ? 25.412 37.372 13.900 1.00 24.13 201 ASN A N 1
ATOM 1474 C CA . ASN A 1 201 ? 25.889 38.206 12.800 1.00 26.58 201 ASN A CA 1
ATOM 1475 C C . ASN A 1 201 ? 25.115 39.500 12.570 1.00 26.45 201 ASN A C 1
ATOM 1476 O O . ASN A 1 201 ? 25.368 40.216 11.599 1.00 27.80 201 ASN A O 1
ATOM 1481 N N . CYS A 1 202 ? 24.181 39.812 13.461 1.00 25.14 202 CYS A N 1
ATOM 1482 C CA . CYS A 1 202 ? 23.403 41.034 13.316 1.00 23.01 202 CYS A CA 1
ATOM 1483 C C . CYS A 1 202 ? 24.211 42.249 13.759 1.00 24.01 202 CYS A C 1
ATOM 1484 O O . CYS A 1 202 ? 24.797 42.256 14.845 1.00 24.27 202 CYS A O 1
ATOM 1487 N N . GLU A 1 203 ? 24.259 43.268 12.909 1.00 23.65 203 GLU A N 1
ATOM 1488 C CA . GLU A 1 203 ? 24.965 44.494 13.257 1.00 25.09 203 GLU A CA 1
ATOM 1489 C C . GLU A 1 203 ? 24.080 45.252 14.240 1.00 22.80 203 GLU A C 1
ATOM 1490 O O . GLU A 1 203 ? 22.907 45.513 13.957 1.00 23.84 203 GLU A O 1
ATOM 1496 N N . VAL A 1 204 ? 24.637 45.597 15.397 1.00 20.45 204 VAL A N 1
ATOM 1497 C CA . VAL A 1 204 ? 23.873 46.316 16.412 1.00 20.41 204 VAL A CA 1
ATOM 1498 C C . VAL A 1 204 ? 24.355 47.757 16.489 1.00 20.39 204 VAL A C 1
ATOM 1499 O O . VAL A 1 204 ? 25.544 48.008 16.700 1.00 20.83 204 VAL A O 1
ATOM 1503 N N . TYR A 1 205 ? 23.433 48.702 16.321 1.00 19.52 205 TYR A N 1
ATOM 1504 C CA . TYR A 1 205 ? 23.792 50.116 16.370 1.00 20.65 205 TYR A CA 1
ATOM 1505 C C . TYR A 1 205 ? 23.027 50.923 17.408 1.00 20.42 205 TYR A C 1
ATOM 1506 O O . TYR A 1 205 ? 21.801 50.824 17.502 1.00 21.50 205 TYR A O 1
ATOM 1515 N N . GLY A 1 206 ? 23.765 51.718 18.177 1.00 19.05 206 GLY A N 1
ATOM 1516 C CA . GLY A 1 206 ? 23.149 52.599 19.152 1.00 20.21 206 GLY A CA 1
ATOM 1517 C C . GLY A 1 206 ? 23.085 53.954 18.464 1.00 19.61 206 GLY A C 1
ATOM 1518 O O . GLY A 1 206 ? 23.920 54.245 17.604 1.00 20.73 206 GLY A O 1
ATOM 1519 N N . VAL A 1 207 ? 22.113 54.790 18.816 1.00 18.57 207 VAL A N 1
ATOM 1520 C CA . VAL A 1 207 ? 21.994 56.094 18.172 1.00 18.35 207 VAL A CA 1
ATOM 1521 C C . VAL A 1 207 ? 21.754 57.223 19.156 1.00 20.77 207 VAL A C 1
ATOM 1522 O O . VAL A 1 207 ? 20.821 57.166 19.961 1.00 18.30 207 VAL A O 1
ATOM 1526 N N . GLU A 1 208 ? 22.585 58.259 19.064 1.00 22.03 208 GLU A N 1
ATOM 1527 C CA . GLU A 1 208 ? 22.477 59.422 19.937 1.00 22.31 208 GLU A CA 1
ATOM 1528 C C . GLU A 1 208 ? 22.278 60.710 19.159 1.00 22.89 208 GLU A C 1
ATOM 1529 O O . GLU A 1 208 ? 22.529 60.771 17.955 1.00 22.43 208 GLU A O 1
ATOM 1535 N N . PRO A 1 209 ? 21.805 61.760 19.845 1.00 21.75 209 PRO A N 1
ATOM 1536 C CA . PRO A 1 209 ? 21.610 63.045 19.171 1.00 21.64 209 PRO A CA 1
ATOM 1537 C C . PRO A 1 209 ? 23.030 63.591 18.999 1.00 22.33 209 PRO A C 1
ATOM 1538 O O . PRO A 1 209 ? 23.844 63.486 19.916 1.00 22.39 209 PRO A O 1
ATOM 1542 N N . GLU A 1 210 ? 23.341 64.151 17.835 1.00 23.08 210 GLU A N 1
ATOM 1543 C CA . GLU A 1 210 ? 24.686 64.663 17.597 1.00 24.42 210 GLU A CA 1
ATOM 1544 C C . GLU A 1 210 ? 25.200 65.619 18.662 1.00 23.42 210 GLU A C 1
ATOM 1545 O O . GLU A 1 210 ? 26.402 65.661 18.929 1.00 25.92 210 GLU A O 1
ATOM 1551 N N . ALA A 1 211 ? 24.302 66.381 19.275 1.00 23.46 211 ALA A N 1
ATOM 1552 C CA . ALA A 1 211 ? 24.700 67.333 20.309 1.00 24.12 211 ALA A CA 1
ATOM 1553 C C . ALA A 1 211 ? 25.116 66.630 21.603 1.00 25.20 211 ALA A C 1
ATOM 1554 O O . ALA A 1 211 ? 25.804 67.209 22.440 1.00 24.54 211 ALA A O 1
ATOM 1556 N N . GLY A 1 212 ? 24.688 65.384 21.766 1.00 24.96 212 GLY A N 1
ATOM 1557 C CA . GLY A 1 212 ? 25.045 64.638 22.960 1.00 27.23 212 GLY A CA 1
ATOM 1558 C C . GLY A 1 212 ? 25.633 63.289 22.601 1.00 27.62 212 GLY A C 1
ATOM 1559 O O . GLY A 1 212 ? 25.050 62.251 22.911 1.00 26.69 212 GLY A O 1
ATOM 1560 N N . ASN A 1 213 ? 26.795 63.291 21.954 1.00 27.00 213 ASN A N 1
ATOM 1561 C CA . ASN A 1 213 ? 27.416 62.039 21.546 1.00 27.01 213 ASN A CA 1
ATOM 1562 C C . ASN A 1 213 ? 28.438 61.487 22.534 1.00 26.44 213 ASN A C 1
ATOM 1563 O O . ASN A 1 213 ? 29.451 60.915 22.126 1.00 25.01 213 ASN A O 1
ATOM 1568 N N . ASP A 1 214 ? 28.175 61.650 23.827 1.00 24.15 214 ASP A N 1
ATOM 1569 C CA . ASP A 1 214 ? 29.081 61.146 24.855 1.00 23.55 214 ASP A CA 1
ATOM 1570 C C . ASP A 1 214 ? 29.212 59.630 24.745 1.00 23.55 214 ASP A C 1
ATOM 1571 O O . ASP A 1 214 ? 30.272 59.070 25.013 1.00 23.29 214 ASP A O 1
ATOM 1576 N N . GLY A 1 215 ? 28.125 58.970 24.354 1.00 24.11 215 GLY A N 1
ATOM 1577 C CA . GLY A 1 215 ? 28.154 57.524 24.211 1.00 24.85 215 GLY A CA 1
ATOM 1578 C C . GLY A 1 215 ? 29.089 57.139 23.083 1.00 25.05 215 GLY A C 1
ATOM 1579 O O . GLY A 1 215 ? 29.855 56.183 23.186 1.00 25.13 215 GLY A O 1
ATOM 1580 N N . GLN A 1 216 ? 29.022 57.897 21.997 1.00 25.95 216 GLN A N 1
ATOM 1581 C CA . GLN A 1 216 ? 29.878 57.655 20.846 1.00 25.89 216 GLN A CA 1
ATOM 1582 C C . GLN A 1 216 ? 31.331 57.870 21.274 1.00 25.66 216 GLN A C 1
ATOM 1583 O O . GLN A 1 216 ? 32.192 57.039 20.994 1.00 25.16 216 GLN A O 1
ATOM 1589 N N . GLN A 1 217 ? 31.596 58.973 21.972 1.00 25.77 217 GLN A N 1
ATOM 1590 C CA . GLN A 1 217 ? 32.952 59.276 22.434 1.00 26.57 217 GLN A CA 1
ATOM 1591 C C . GLN A 1 217 ? 33.491 58.195 23.357 1.00 27.32 217 GLN A C 1
ATOM 1592 O O . GLN A 1 217 ? 34.665 57.843 23.289 1.00 27.05 217 GLN A O 1
ATOM 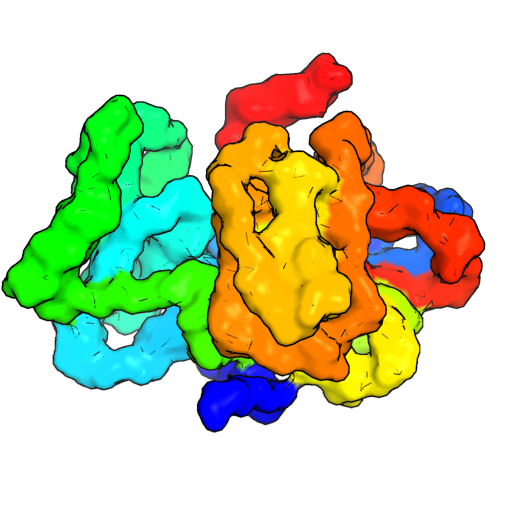1598 N N . SER A 1 218 ? 32.632 57.682 24.234 1.00 27.67 218 SER A N 1
ATOM 1599 C CA . SER A 1 218 ? 33.027 56.633 25.163 1.00 25.84 218 SER A CA 1
ATOM 1600 C C . SER A 1 218 ? 33.389 55.372 24.399 1.00 27.06 218 SER A C 1
ATOM 1601 O O . SER A 1 218 ? 34.375 54.704 24.707 1.00 26.46 218 SER A O 1
ATOM 1604 N N . PHE A 1 219 ? 32.565 55.048 23.407 1.00 26.69 219 PHE A N 1
ATOM 1605 C CA . PHE A 1 219 ? 32.766 53.870 22.579 1.00 27.32 219 PHE A CA 1
ATOM 1606 C C . PHE A 1 219 ? 34.127 53.955 21.883 1.00 28.46 219 PHE A C 1
ATOM 1607 O O . PHE A 1 219 ? 34.846 52.956 21.786 1.00 27.49 219 PHE A O 1
ATOM 1615 N N . ARG A 1 220 ? 34.476 55.154 21.417 1.00 29.94 220 ARG A N 1
ATOM 1616 C CA . ARG A 1 220 ? 35.746 55.381 20.722 1.00 32.24 220 ARG A CA 1
ATOM 1617 C C . ARG A 1 220 ? 36.926 55.312 21.683 1.00 32.88 220 ARG A C 1
ATOM 1618 O O . ARG A 1 220 ? 37.931 54.657 21.409 1.00 34.51 220 ARG A O 1
ATOM 1626 N N . LYS A 1 221 ? 36.789 56.013 22.805 1.00 33.01 221 LYS A N 1
ATOM 1627 C CA . LYS A 1 221 ? 37.824 56.098 23.831 1.00 33.37 221 LYS A CA 1
ATOM 1628 C C . LYS A 1 221 ? 38.037 54.829 24.656 1.00 33.61 221 LYS A C 1
ATOM 1629 O O . LYS A 1 221 ? 39.136 54.593 25.167 1.00 33.86 221 LYS A O 1
ATOM 1635 N N . GLY A 1 222 ? 36.991 54.018 24.793 1.00 32.92 222 GLY A N 1
ATOM 1636 C CA . GLY A 1 222 ? 37.106 52.804 25.585 1.00 32.45 222 GLY A CA 1
ATOM 1637 C C . GLY A 1 222 ? 36.956 53.125 27.061 1.00 32.35 222 GLY A C 1
ATOM 1638 O O . GLY A 1 222 ? 37.235 52.296 27.930 1.00 31.80 222 GLY A O 1
ATOM 1639 N N . SER A 1 223 ? 36.512 54.347 27.336 1.00 31.95 223 SER A N 1
ATOM 1640 C CA . SER A 1 223 ? 36.308 54.827 28.699 1.00 32.09 223 SER A CA 1
ATOM 1641 C C . SER A 1 223 ? 35.054 55.693 28.668 1.00 29.72 223 SER A C 1
ATOM 1642 O O . SER A 1 223 ? 34.733 56.270 27.634 1.00 29.16 223 SER A O 1
ATOM 1645 N N . ILE A 1 224 ? 34.350 55.790 29.793 1.00 29.80 224 ILE A N 1
ATOM 1646 C CA . ILE A 1 224 ? 33.137 56.603 29.843 1.00 29.00 224 ILE A CA 1
ATOM 1647 C C . ILE A 1 224 ? 33.461 58.091 29.832 1.00 29.40 224 ILE A C 1
ATOM 1648 O O . ILE A 1 224 ? 34.223 58.580 30.672 1.00 28.12 224 ILE A O 1
ATOM 1653 N N . VAL A 1 225 ? 32.867 58.798 28.873 1.00 28.69 225 VAL A N 1
ATOM 1654 C CA . VAL A 1 225 ? 33.063 60.237 28.716 1.00 29.84 225 VAL A CA 1
ATOM 1655 C C . VAL A 1 225 ? 31.842 61.016 29.209 1.00 30.09 225 VAL A C 1
ATOM 1656 O O . VAL A 1 225 ? 30.705 60.675 28.881 1.00 27.82 225 VAL A O 1
ATOM 1660 N N . HIS A 1 226 ? 32.095 62.064 29.990 1.00 29.62 226 HIS A N 1
ATOM 1661 C CA . HIS A 1 226 ? 31.044 62.912 30.545 1.00 31.11 226 HIS A CA 1
ATOM 1662 C C . HIS A 1 226 ? 30.942 64.228 29.770 1.00 32.07 226 HIS A C 1
ATOM 1663 O O . HIS A 1 226 ? 31.958 64.795 29.362 1.00 31.80 226 HIS A O 1
ATOM 1670 N N . ILE A 1 227 ? 29.719 64.711 29.569 1.00 31.19 227 ILE A N 1
ATOM 1671 C CA . ILE A 1 227 ? 29.501 65.975 28.864 1.00 32.12 227 ILE A CA 1
ATOM 1672 C C . ILE A 1 227 ? 28.412 66.779 29.558 1.00 31.33 227 ILE A C 1
ATOM 1673 O O . ILE A 1 227 ? 27.648 66.238 30.356 1.00 31.26 227 ILE A O 1
ATOM 1678 N N . ASP A 1 228 ? 28.346 68.073 29.260 1.00 30.83 228 ASP A N 1
ATOM 1679 C CA . ASP A 1 228 ? 27.320 68.925 29.846 1.00 31.03 228 ASP A CA 1
ATOM 1680 C C . ASP A 1 228 ? 26.005 68.556 29.180 1.00 28.80 228 ASP A C 1
ATOM 1681 O O . ASP A 1 228 ? 25.999 68.108 28.034 1.00 29.74 228 ASP A O 1
ATOM 1686 N N . THR A 1 229 ? 24.896 68.738 29.890 1.00 28.16 229 THR A N 1
ATOM 1687 C CA . THR A 1 229 ? 23.588 68.416 29.328 1.00 26.94 229 THR A CA 1
ATOM 1688 C C . THR A 1 229 ? 23.494 69.024 27.931 1.00 25.44 229 THR A C 1
ATOM 1689 O O . THR A 1 229 ? 23.609 70.237 27.763 1.00 25.71 229 THR A O 1
ATOM 1693 N N . PRO A 1 230 ? 23.292 68.178 26.906 1.00 24.20 230 PRO A N 1
ATOM 1694 C CA . PRO A 1 230 ? 23.191 68.647 25.522 1.00 23.30 230 PRO A CA 1
ATOM 1695 C C . PRO A 1 230 ? 21.841 69.263 25.168 1.00 24.41 230 PRO A C 1
ATOM 1696 O O . PRO A 1 230 ? 20.802 68.852 25.687 1.00 24.27 230 PRO A O 1
ATOM 1700 N N . LYS A 1 231 ? 21.868 70.264 24.294 1.00 24.34 231 LYS A N 1
ATOM 1701 C CA . LYS A 1 231 ? 20.643 70.908 23.845 1.00 24.15 231 LYS A CA 1
ATOM 1702 C C . LYS A 1 231 ? 20.167 70.148 22.620 1.00 22.61 231 LYS A C 1
ATOM 1703 O O . LYS A 1 231 ? 20.841 70.123 21.590 1.00 23.47 231 LYS A O 1
ATOM 1709 N N . THR A 1 232 ? 19.006 69.515 22.750 1.00 20.89 232 THR A N 1
ATOM 1710 C CA . THR A 1 232 ? 18.422 68.714 21.683 1.00 20.05 232 THR A CA 1
ATOM 1711 C C . THR A 1 232 ? 16.964 68.428 22.009 1.00 18.61 232 THR A C 1
ATOM 1712 O O . THR A 1 232 ? 16.576 68.449 23.180 1.00 18.94 232 THR A O 1
ATOM 1716 N N . ILE A 1 233 ? 16.161 68.155 20.984 1.00 17.45 233 ILE A N 1
ATOM 1717 C CA . ILE A 1 233 ? 14.757 67.849 21.208 1.00 17.91 233 ILE A CA 1
ATOM 1718 C C . ILE A 1 233 ? 14.579 66.423 21.730 1.00 17.86 233 ILE A C 1
ATOM 1719 O O . ILE A 1 233 ? 13.484 66.050 22.140 1.00 16.22 233 ILE A O 1
ATOM 1724 N N . ALA A 1 234 ? 15.650 65.631 21.713 1.00 17.99 234 ALA A N 1
ATOM 1725 C CA . ALA A 1 234 ? 15.581 64.252 22.212 1.00 16.99 234 ALA A CA 1
ATOM 1726 C C . ALA A 1 234 ? 15.691 64.309 23.738 1.00 17.18 234 ALA A C 1
ATOM 1727 O O . ALA A 1 234 ? 16.723 63.977 24.315 1.00 16.96 234 ALA A O 1
ATOM 1729 N N . ASP A 1 235 ? 14.612 64.735 24.384 1.00 16.87 235 ASP A N 1
ATOM 1730 C CA . ASP A 1 235 ? 14.589 64.895 25.834 1.00 16.36 235 ASP A CA 1
ATOM 1731 C C . ASP A 1 235 ? 14.895 63.642 26.658 1.00 16.60 235 ASP A C 1
ATOM 1732 O O . ASP A 1 235 ? 15.233 63.744 27.838 1.00 18.14 235 ASP A O 1
ATOM 1737 N N . GLY A 1 236 ? 14.767 62.470 26.044 1.00 17.37 236 GLY A N 1
ATOM 1738 C CA . GLY A 1 236 ? 15.045 61.229 26.751 1.00 18.11 236 GLY A CA 1
ATOM 1739 C C . GLY A 1 236 ? 16.463 60.733 26.537 1.00 17.71 236 GLY A C 1
ATOM 1740 O O . GLY A 1 236 ? 16.853 59.686 27.059 1.00 17.44 236 GLY A O 1
ATOM 1741 N N . ALA A 1 237 ? 17.242 61.488 25.766 1.00 17.64 237 ALA A N 1
ATOM 1742 C CA . ALA A 1 237 ? 18.621 61.114 25.486 1.00 18.61 237 ALA A CA 1
ATOM 1743 C C . ALA A 1 237 ? 19.599 62.244 25.813 1.00 21.08 237 ALA A C 1
ATOM 1744 O O . ALA A 1 237 ? 20.659 62.361 25.190 1.00 20.24 237 ALA A O 1
ATOM 1746 N N . GLN A 1 238 ? 19.243 63.066 26.798 1.00 20.07 238 GLN A N 1
ATOM 1747 C CA . GLN A 1 238 ? 20.089 64.182 27.216 1.00 21.67 238 GLN A CA 1
ATOM 1748 C C . GLN A 1 238 ? 21.033 63.765 28.332 1.00 21.41 238 GLN A C 1
ATOM 1749 O O . GLN A 1 238 ? 21.544 64.603 29.076 1.00 21.68 238 GLN A O 1
ATOM 1755 N N . THR A 1 239 ? 21.258 62.457 28.437 1.00 22.34 239 THR A N 1
ATOM 1756 C CA . THR A 1 239 ? 22.136 61.881 29.450 1.00 23.15 239 THR A CA 1
ATOM 1757 C C . THR A 1 239 ? 23.519 62.505 29.353 1.00 23.48 239 THR A C 1
ATOM 1758 O O . THR A 1 239 ? 24.000 62.799 28.259 1.00 22.44 239 THR A O 1
ATOM 1762 N N . GLN A 1 240 ? 24.169 62.689 30.495 1.00 24.33 240 GLN A N 1
ATOM 1763 C CA . GLN A 1 240 ? 25.502 63.274 30.50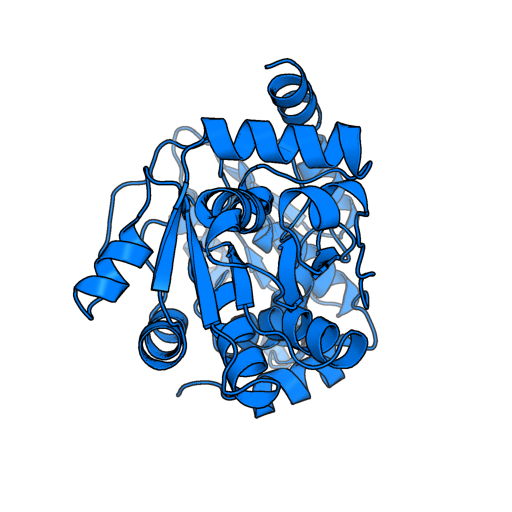1 1.00 26.25 240 GLN A CA 1
ATOM 1764 C C . GLN A 1 240 ? 26.619 62.237 30.378 1.00 26.00 240 GLN A C 1
ATOM 1765 O O . GLN A 1 240 ? 27.760 62.579 30.048 1.00 25.78 240 GLN A O 1
ATOM 1771 N N . HIS A 1 241 ? 26.286 60.973 30.625 1.00 26.38 241 HIS A N 1
ATOM 1772 C CA . HIS A 1 241 ? 27.263 59.895 30.539 1.00 26.79 241 HIS A CA 1
ATOM 1773 C C . HIS A 1 241 ? 26.588 58.526 30.576 1.00 26.93 241 HIS A C 1
ATOM 1774 O O . HIS A 1 241 ? 25.458 58.390 31.052 1.00 25.25 241 HIS A O 1
ATOM 1781 N N . LEU A 1 242 ? 27.281 57.514 30.066 1.00 25.03 242 LEU A N 1
ATOM 1782 C CA . LEU A 1 242 ? 26.746 56.159 30.064 1.00 22.60 242 LEU A CA 1
ATOM 1783 C C . LEU A 1 242 ? 26.900 55.540 31.446 1.00 23.25 242 LEU A C 1
ATOM 1784 O O . LEU A 1 242 ? 27.635 56.055 32.293 1.00 23.13 242 LEU A O 1
ATOM 1789 N N . GLY A 1 243 ? 26.196 54.436 31.669 1.00 22.40 243 GLY A N 1
ATOM 1790 C CA . GLY A 1 243 ? 26.278 53.752 32.942 1.00 22.46 243 GLY A CA 1
ATOM 1791 C C . GLY A 1 243 ? 27.471 52.822 32.921 1.00 22.97 243 GLY A C 1
ATOM 1792 O O . GLY A 1 243 ? 28.015 52.531 31.852 1.00 22.18 243 GLY A O 1
ATOM 1793 N N . ASN A 1 244 ? 27.892 52.359 34.093 1.00 22.76 244 ASN A N 1
ATOM 1794 C CA . ASN A 1 244 ? 29.025 51.451 34.168 1.00 24.22 244 ASN A CA 1
ATOM 1795 C C . ASN A 1 244 ? 28.631 50.087 33.632 1.00 23.10 244 ASN A C 1
ATOM 1796 O O . ASN A 1 244 ? 29.347 49.503 32.817 1.00 21.38 244 ASN A O 1
ATOM 1801 N N . TYR A 1 245 ? 27.491 49.579 34.090 1.00 19.54 245 TYR A N 1
ATOM 1802 C CA . TYR A 1 245 ? 27.021 48.278 33.622 1.00 20.69 245 TYR A CA 1
ATOM 1803 C C . TYR A 1 245 ? 26.722 48.313 32.132 1.00 20.85 245 TYR A C 1
ATOM 1804 O O . TYR A 1 245 ? 27.125 47.421 31.386 1.00 21.51 245 TYR A O 1
ATOM 1813 N N . THR A 1 246 ? 25.998 49.345 31.705 1.00 21.17 246 THR A N 1
ATOM 1814 C CA . THR A 1 246 ? 25.601 49.471 30.310 1.00 20.13 246 THR A CA 1
ATOM 1815 C C . THR A 1 246 ? 26.784 49.631 29.360 1.00 20.09 246 THR A C 1
ATOM 1816 O O . THR A 1 246 ? 26.831 48.985 28.313 1.00 19.05 246 THR A O 1
ATOM 1820 N N . PHE A 1 247 ? 27.750 50.467 29.726 1.00 21.30 247 PHE A N 1
ATOM 1821 C CA . PHE A 1 247 ? 28.913 50.649 28.866 1.00 21.96 247 PHE A CA 1
ATOM 1822 C C . PHE A 1 247 ? 29.749 49.370 28.784 1.00 21.29 247 PHE A C 1
ATOM 1823 O O . PHE A 1 247 ? 30.274 49.037 27.720 1.00 22.53 247 PHE A O 1
ATOM 1831 N N . SER A 1 248 ? 29.878 48.662 29.902 1.00 23.10 248 SER A N 1
ATOM 1832 C CA . SER A 1 248 ? 30.658 47.429 29.921 1.00 23.74 248 SER A CA 1
ATOM 1833 C C . SER A 1 248 ? 30.129 46.437 28.895 1.00 24.26 248 SER A C 1
ATOM 1834 O O . SER A 1 248 ? 30.897 45.703 28.273 1.00 24.69 248 SER A O 1
ATOM 1837 N N . ILE A 1 249 ? 28.814 46.423 28.711 1.00 21.80 249 ILE A N 1
ATOM 1838 C CA . ILE A 1 249 ? 28.196 45.522 27.745 1.00 21.41 249 ILE A CA 1
ATOM 1839 C C . ILE A 1 249 ? 28.261 46.096 26.332 1.00 20.42 249 ILE A C 1
ATOM 1840 O O . ILE A 1 249 ? 28.553 45.381 25.367 1.00 22.36 249 ILE A O 1
ATOM 1845 N N . ILE A 1 250 ? 27.986 47.390 26.214 1.00 18.78 250 ILE A N 1
ATOM 1846 C CA . ILE A 1 250 ? 28.001 48.073 24.925 1.00 18.57 250 ILE A CA 1
ATOM 1847 C C . ILE A 1 250 ? 29.366 47.965 24.249 1.00 20.42 250 ILE A C 1
ATOM 1848 O O . ILE A 1 250 ? 29.462 47.662 23.056 1.00 18.67 250 ILE A O 1
ATOM 1853 N N . LYS A 1 251 ? 30.418 48.197 25.022 1.00 21.88 251 LYS A N 1
ATOM 1854 C CA . LYS A 1 251 ? 31.777 48.128 24.501 1.00 25.25 251 LYS A CA 1
ATOM 1855 C C . LYS A 1 251 ? 32.102 46.754 23.908 1.00 26.07 251 LYS A C 1
ATOM 1856 O O . LYS A 1 251 ? 32.878 46.651 22.959 1.00 27.48 251 LYS A O 1
ATOM 1862 N N . GLU A 1 252 ? 31.500 45.703 24.457 1.00 25.58 252 GLU A N 1
ATOM 1863 C CA . GLU A 1 252 ? 31.760 44.350 23.980 1.00 27.48 252 GLU A CA 1
ATOM 1864 C C . GLU A 1 252 ? 30.780 43.836 22.931 1.00 26.91 252 GLU A C 1
ATOM 1865 O O . GLU A 1 252 ? 31.163 43.070 22.047 1.00 27.30 252 GLU A O 1
ATOM 1871 N N . LYS A 1 253 ? 29.520 44.251 23.013 1.00 23.87 253 LYS A N 1
ATOM 1872 C CA . LYS A 1 253 ? 28.519 43.724 22.093 1.00 23.02 253 LYS A CA 1
ATOM 1873 C C . LYS A 1 253 ? 27.825 44.658 21.103 1.00 23.17 253 LYS A C 1
ATOM 1874 O O . LYS A 1 253 ? 26.899 44.239 20.406 1.00 23.85 253 LYS A O 1
ATOM 1880 N N . VAL A 1 254 ? 28.256 45.910 21.028 1.00 21.12 254 VAL A N 1
ATOM 1881 C CA . VAL A 1 254 ? 27.652 46.845 20.087 1.00 21.14 254 VAL A CA 1
ATOM 1882 C C . VAL A 1 254 ? 28.665 47.132 18.984 1.00 21.08 254 VAL A C 1
ATOM 1883 O O . VAL A 1 254 ? 29.836 47.370 19.258 1.00 22.71 254 VAL A O 1
ATOM 1887 N N . ASP A 1 255 ? 28.205 47.113 17.740 1.00 22.89 255 ASP A N 1
ATOM 1888 C CA . ASP A 1 255 ? 29.097 47.329 16.611 1.00 24.58 255 ASP A CA 1
ATOM 1889 C C . ASP A 1 255 ? 29.498 48.775 16.386 1.00 25.81 255 ASP A C 1
ATOM 1890 O O . ASP A 1 255 ? 30.638 49.050 16.020 1.00 27.36 255 ASP A O 1
ATOM 1895 N N . ASP A 1 256 ? 28.577 49.705 16.608 1.00 25.40 256 ASP A N 1
ATOM 1896 C CA . ASP A 1 256 ? 28.911 51.113 16.444 1.00 26.42 256 ASP A CA 1
ATOM 1897 C C . ASP A 1 256 ? 27.817 52.017 16.985 1.00 25.21 256 ASP A C 1
ATOM 1898 O O . ASP A 1 256 ? 26.675 51.589 17.162 1.00 24.69 256 ASP A O 1
ATOM 1903 N N . ILE A 1 257 ? 28.189 53.262 17.266 1.00 24.91 257 ILE A N 1
ATOM 1904 C CA . ILE A 1 257 ? 27.259 54.262 17.770 1.00 24.27 257 ILE A CA 1
ATOM 1905 C C . ILE A 1 257 ? 27.181 55.355 16.719 1.00 24.59 257 ILE A C 1
ATOM 1906 O O . ILE A 1 257 ? 28.204 55.903 16.299 1.00 25.80 257 ILE A O 1
ATOM 1911 N N . LEU A 1 258 ? 25.962 55.663 16.298 1.00 23.04 258 LEU A N 1
ATOM 1912 C CA . LEU A 1 258 ? 25.722 56.670 15.277 1.00 23.12 258 LEU A CA 1
ATOM 1913 C C . LEU A 1 258 ? 25.023 57.884 15.883 1.00 24.26 258 LEU A C 1
ATOM 1914 O O . LEU A 1 258 ? 24.479 57.805 16.982 1.00 23.56 258 LEU A O 1
ATOM 1919 N N . THR A 1 259 ? 25.045 59.006 15.169 1.00 24.49 259 THR A N 1
ATOM 1920 C CA . THR A 1 259 ? 24.375 60.213 15.643 1.00 26.48 259 THR A CA 1
ATOM 1921 C C . THR A 1 259 ? 23.559 60.838 14.524 1.00 26.17 259 THR A C 1
ATOM 1922 O O . THR A 1 259 ? 23.905 60.720 13.347 1.00 28.17 259 THR A O 1
ATOM 1926 N N . VAL A 1 260 ? 22.463 61.488 14.904 1.00 24.72 260 VAL A N 1
ATOM 1927 C CA . VAL A 1 260 ? 21.582 62.152 13.961 1.00 23.33 260 VAL A CA 1
ATOM 1928 C C . VAL A 1 260 ? 21.251 63.548 14.491 1.00 23.13 260 VAL A C 1
ATOM 1929 O O . VAL A 1 260 ? 21.375 63.818 15.688 1.00 23.16 260 VAL A O 1
ATOM 1933 N N . SER A 1 261 ? 20.842 64.435 13.592 1.00 23.10 261 SER A N 1
ATOM 1934 C CA . SER A 1 261 ? 20.493 65.801 13.965 1.00 22.23 261 SER A CA 1
ATOM 1935 C C . SER A 1 261 ? 19.020 65.884 14.355 1.00 21.70 261 SER A C 1
ATOM 1936 O O . SER A 1 261 ? 18.239 64.982 14.058 1.00 20.81 261 SER A O 1
ATOM 1939 N N . ASP A 1 262 ? 18.643 66.974 15.018 1.00 21.89 262 ASP A N 1
ATOM 1940 C CA . ASP A 1 262 ? 17.252 67.162 15.410 1.00 21.75 262 ASP A CA 1
ATOM 1941 C C . ASP A 1 262 ? 16.390 67.265 14.163 1.00 22.09 262 ASP A C 1
ATOM 1942 O O . ASP A 1 262 ? 15.243 66.825 14.152 1.00 19.37 262 ASP A O 1
ATOM 1947 N N . GLU A 1 263 ? 16.947 67.850 13.106 1.00 21.29 263 GLU A N 1
ATOM 1948 C CA . GLU A 1 263 ? 16.202 67.997 11.866 1.00 22.86 263 GLU A CA 1
ATOM 1949 C C . GLU A 1 263 ? 15.759 66.625 11.380 1.00 20.86 263 GLU A C 1
ATOM 1950 O O . GLU A 1 263 ? 14.630 66.448 10.922 1.00 20.16 263 GLU A O 1
ATOM 1956 N N . GLU A 1 264 ? 16.661 65.657 11.485 1.00 20.46 264 GLU A N 1
ATOM 1957 C CA . GLU A 1 264 ? 16.371 64.291 11.066 1.00 21.30 264 GLU A CA 1
ATOM 1958 C C . GLU A 1 264 ? 15.330 63.661 11.983 1.00 20.24 264 GLU A C 1
ATOM 1959 O O . GLU A 1 264 ? 14.449 62.936 11.526 1.00 19.41 264 GLU A O 1
ATOM 1965 N N . LEU A 1 265 ? 15.435 63.938 13.278 1.00 20.82 265 LEU A N 1
ATOM 1966 C CA . LEU A 1 265 ? 14.476 63.386 14.227 1.00 21.08 265 LEU A CA 1
ATOM 1967 C C . LEU A 1 265 ? 13.085 63.892 13.876 1.00 20.31 265 LEU A C 1
ATOM 1968 O O . LEU A 1 265 ? 12.122 63.135 13.885 1.00 21.43 265 LEU A O 1
ATOM 1973 N N . ILE A 1 266 ? 12.989 65.180 13.558 1.00 20.57 266 ILE A N 1
ATOM 1974 C CA . ILE A 1 266 ? 11.716 65.788 13.196 1.00 21.32 266 ILE A CA 1
ATOM 1975 C C . ILE A 1 266 ? 11.121 65.167 11.928 1.00 21.18 266 ILE A C 1
ATOM 1976 O O . ILE A 1 266 ? 9.925 64.883 11.875 1.00 19.86 266 ILE A O 1
ATOM 1981 N N . ASP A 1 267 ? 11.947 64.954 10.907 1.00 23.18 267 ASP A N 1
ATOM 1982 C CA . ASP A 1 267 ? 11.445 64.349 9.674 1.00 23.58 267 ASP A CA 1
ATOM 1983 C C . ASP A 1 267 ? 10.914 62.947 9.976 1.00 23.68 267 ASP A C 1
ATOM 1984 O O . ASP A 1 267 ? 9.888 62.526 9.440 1.00 21.49 267 ASP A O 1
ATOM 1989 N N . CYS A 1 268 ? 11.616 62.235 10.852 1.00 22.07 268 CYS A N 1
ATOM 1990 C CA . CYS A 1 268 ? 11.219 60.887 11.242 1.00 24.04 268 CYS A CA 1
ATOM 1991 C C . CYS A 1 268 ? 9.902 60.921 12.017 1.00 22.74 268 CYS A C 1
ATOM 1992 O O . CYS A 1 268 ? 8.997 60.121 11.768 1.00 19.55 268 CYS A O 1
ATOM 1995 N N . LEU A 1 269 ? 9.796 61.849 12.961 1.00 22.34 269 LEU A N 1
ATOM 1996 C CA . LEU A 1 269 ? 8.577 61.969 13.749 1.00 20.78 269 LEU A CA 1
ATOM 1997 C C . LEU A 1 269 ? 7.401 62.236 12.812 1.00 22.42 269 LEU A C 1
ATOM 1998 O O . LEU A 1 269 ? 6.314 61.681 12.987 1.00 19.46 269 LEU A O 1
ATOM 2003 N N . LYS A 1 270 ? 7.626 63.083 11.811 1.00 20.63 270 LYS A N 1
ATOM 2004 C CA . LYS A 1 270 ? 6.580 63.401 10.844 1.00 22.08 270 LYS A CA 1
ATOM 2005 C C . LYS A 1 270 ? 6.216 62.172 10.012 1.00 22.71 270 LYS A C 1
ATOM 2006 O O . LYS A 1 270 ? 5.038 61.900 9.766 1.00 22.06 270 LYS A O 1
ATOM 2012 N N . PHE A 1 271 ? 7.233 61.439 9.573 1.00 21.34 271 PHE A N 1
ATOM 2013 C CA . PHE A 1 271 ? 7.013 60.246 8.768 1.00 23.04 271 PHE A CA 1
ATOM 2014 C C . PHE A 1 271 ? 6.186 59.222 9.533 1.00 22.34 271 PHE A C 1
ATOM 2015 O O . PHE A 1 271 ? 5.245 58.643 8.993 1.00 20.74 271 PHE A O 1
ATOM 2023 N N . TYR A 1 272 ? 6.538 58.984 10.791 1.00 21.53 272 TYR A N 1
ATOM 2024 C CA . TYR A 1 272 ? 5.782 58.022 11.578 1.00 19.99 272 TYR A CA 1
ATOM 2025 C C . TYR A 1 272 ? 4.304 58.402 11.621 1.00 20.03 272 TYR A C 1
ATOM 2026 O O . TYR A 1 272 ? 3.429 57.544 11.508 1.00 18.19 27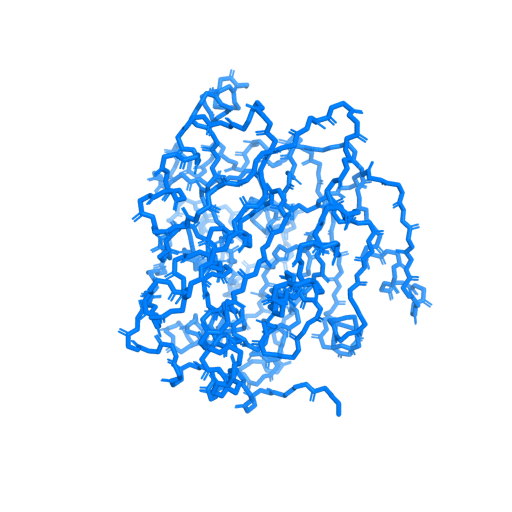2 TYR A O 1
ATOM 2035 N N . ALA A 1 273 ? 4.034 59.696 11.770 1.00 20.75 273 ALA A N 1
ATOM 2036 C CA . ALA A 1 273 ? 2.664 60.196 11.842 1.00 21.38 273 ALA A CA 1
ATOM 2037 C C . ALA A 1 273 ? 1.921 60.149 10.512 1.00 22.74 273 ALA A C 1
ATOM 2038 O O . ALA A 1 273 ? 0.798 59.645 10.426 1.00 22.09 273 ALA A O 1
ATOM 2040 N N . ALA A 1 274 ? 2.553 60.675 9.472 1.00 22.75 274 ALA A N 1
ATOM 2041 C CA . ALA A 1 274 ? 1.933 60.725 8.155 1.00 23.01 274 ALA A CA 1
ATOM 2042 C C . ALA A 1 274 ? 1.887 59.401 7.393 1.00 24.20 274 ALA A C 1
ATOM 2043 O O . ALA A 1 274 ? 0.886 59.090 6.748 1.00 23.02 274 ALA A O 1
ATOM 2045 N N . ARG A 1 275 ? 2.954 58.614 7.473 1.00 22.51 275 ARG A N 1
ATOM 2046 C CA . ARG A 1 275 ? 3.001 57.358 6.728 1.00 26.70 275 ARG A CA 1
ATOM 2047 C C . ARG A 1 275 ? 2.650 56.088 7.487 1.00 26.08 275 ARG A C 1
ATOM 2048 O O . ARG A 1 275 ? 2.089 55.158 6.911 1.00 26.55 275 ARG A O 1
ATOM 2056 N N . MET A 1 276 ? 2.978 56.031 8.772 1.00 24.15 276 MET A N 1
ATOM 2057 C CA . MET A 1 276 ? 2.685 54.828 9.537 1.00 23.58 276 MET A CA 1
ATOM 2058 C C . MET A 1 276 ? 1.555 55.000 10.546 1.00 22.92 276 MET A C 1
ATOM 2059 O O . MET A 1 276 ? 1.099 54.033 11.153 1.00 22.41 276 MET A O 1
ATOM 2064 N N . LYS A 1 277 ? 1.099 56.239 10.698 1.00 23.02 277 LYS A N 1
ATOM 2065 C CA . LYS A 1 277 ? -0.004 56.566 11.595 1.00 21.41 277 LYS A CA 1
ATOM 2066 C C . LYS A 1 277 ? 0.262 56.251 13.060 1.00 20.49 277 LYS A C 1
ATOM 2067 O O . LYS A 1 277 ? -0.634 55.808 13.771 1.00 17.09 277 LYS A O 1
ATOM 2073 N N . ILE A 1 278 ? 1.490 56.473 13.516 1.00 19.12 278 ILE A N 1
ATOM 2074 C CA . ILE A 1 278 ? 1.801 56.220 14.916 1.00 19.27 278 ILE A CA 1
ATOM 2075 C C . ILE A 1 278 ? 2.470 57.428 15.546 1.00 19.61 278 ILE A C 1
ATOM 2076 O O . ILE A 1 278 ? 3.173 58.185 14.873 1.00 19.45 278 ILE A O 1
ATOM 2081 N N . VAL A 1 279 ? 2.234 57.601 16.845 1.00 19.42 279 VAL A N 1
ATOM 2082 C CA . VAL A 1 279 ? 2.803 58.707 17.606 1.00 19.01 279 VAL A CA 1
ATOM 2083 C C . VAL A 1 279 ? 4.112 58.260 18.246 1.00 19.19 279 VAL A C 1
ATOM 2084 O O . VAL A 1 279 ? 4.137 57.306 19.019 1.00 19.20 279 VAL A O 1
ATOM 2088 N N . VAL A 1 280 ? 5.195 58.956 17.918 1.00 18.10 280 VAL A N 1
ATOM 2089 C CA . VAL A 1 280 ? 6.512 58.636 18.453 1.00 17.06 280 VAL A CA 1
ATOM 2090 C C . VAL A 1 280 ? 7.183 59.903 18.987 1.00 18.50 280 VAL A C 1
ATOM 2091 O O . VAL A 1 280 ? 7.245 60.916 18.286 1.00 15.48 280 VAL A O 1
ATOM 2095 N N . GLU A 1 281 ? 7.682 59.851 20.221 1.00 16.24 281 GLU A N 1
ATOM 2096 C CA . GLU A 1 281 ? 8.349 61.016 20.797 1.00 15.67 281 GLU A CA 1
ATOM 2097 C C . GLU A 1 281 ? 9.707 61.209 20.117 1.00 15.66 281 GLU A C 1
ATOM 2098 O O . GLU A 1 281 ? 10.308 60.255 19.617 1.00 16.71 281 GLU A O 1
ATOM 2104 N N . PRO A 1 282 ? 10.213 62.451 20.092 1.00 16.02 282 PRO A N 1
ATOM 2105 C CA . PRO A 1 282 ? 11.501 62.741 19.450 1.00 15.83 282 PRO A CA 1
ATOM 2106 C C . PRO A 1 282 ? 12.615 61.749 19.730 1.00 16.58 282 PRO A C 1
ATOM 2107 O O . PRO A 1 282 ? 13.274 61.282 18.807 1.00 16.43 282 PRO A O 1
ATOM 2111 N N . THR A 1 283 ? 12.828 61.424 21.002 1.00 15.85 283 THR A N 1
ATOM 2112 C CA . THR A 1 283 ? 13.883 60.491 21.362 1.00 15.88 283 THR A CA 1
ATOM 2113 C C . THR A 1 283 ? 13.651 59.112 20.734 1.00 17.86 283 THR A C 1
ATOM 2114 O O . THR A 1 283 ? 14.609 58.408 20.394 1.00 18.20 283 THR A O 1
ATOM 2118 N N . GLY A 1 284 ? 12.384 58.740 20.564 1.00 16.59 284 GLY A N 1
ATOM 2119 C CA . GLY A 1 284 ? 12.059 57.448 19.978 1.00 18.22 284 GLY A CA 1
ATOM 2120 C C . GLY A 1 284 ? 12.276 57.381 18.476 1.00 18.65 284 GLY A C 1
ATOM 2121 O O . GLY A 1 284 ? 12.077 56.337 17.858 1.00 17.37 284 GLY A O 1
ATOM 2122 N N . CYS A 1 285 ? 12.686 58.497 17.888 1.00 18.53 285 CYS A N 1
ATOM 2123 C CA . CYS A 1 285 ? 12.929 58.557 16.452 1.00 19.58 285 CYS A CA 1
ATOM 2124 C C . CYS A 1 285 ? 14.396 58.394 16.115 1.00 20.15 285 CYS A C 1
ATOM 2125 O O . CYS A 1 285 ? 14.764 58.331 14.937 1.00 19.70 285 CYS A O 1
ATOM 2128 N N . LEU A 1 286 ? 15.236 58.337 17.141 1.00 19.63 286 LEU A N 1
ATOM 2129 C CA . LEU A 1 286 ? 16.672 58.203 16.935 1.00 19.82 286 LEU A CA 1
ATOM 2130 C C . LEU A 1 286 ? 17.058 56.988 16.095 1.00 21.54 286 LEU A C 1
ATOM 2131 O O . LEU A 1 286 ? 17.884 57.087 15.185 1.00 20.50 286 LEU A O 1
ATOM 2136 N N . SER A 1 287 ? 16.452 55.843 16.392 1.00 20.29 287 SER A N 1
ATOM 2137 C CA . SER A 1 287 ? 16.786 54.618 15.680 1.00 21.56 287 SER A CA 1
ATOM 2138 C C . SER A 1 287 ? 16.428 54.620 14.193 1.00 21.07 287 SER A C 1
ATOM 2139 O O . SER A 1 287 ? 17.252 54.238 13.362 1.00 22.10 287 SER A O 1
ATOM 2142 N N . PHE A 1 288 ? 15.222 55.056 13.844 1.00 20.73 288 PHE A N 1
ATOM 2143 C CA . PHE A 1 288 ? 14.841 55.071 12.436 1.00 23.51 288 PHE A CA 1
ATOM 2144 C C . PHE A 1 288 ? 15.571 56.156 11.645 1.00 23.84 288 PHE A C 1
ATOM 2145 O O . PHE A 1 288 ? 15.902 55.960 10.471 1.00 23.23 288 PHE A O 1
ATOM 2153 N N . ALA A 1 289 ? 15.818 57.297 12.283 1.00 24.37 289 ALA A N 1
ATOM 2154 C CA . ALA A 1 289 ? 16.518 58.397 11.628 1.00 24.40 289 ALA A CA 1
ATOM 2155 C C . ALA A 1 289 ? 17.893 57.921 11.175 1.00 25.16 289 ALA A C 1
ATOM 2156 O O . ALA A 1 289 ? 18.328 58.228 10.064 1.00 25.44 289 ALA A O 1
ATOM 2158 N N . ALA A 1 290 ? 18.572 57.160 12.031 1.00 23.89 290 ALA A N 1
ATOM 2159 C CA . ALA A 1 290 ? 19.894 56.647 11.692 1.00 25.88 290 ALA A CA 1
ATOM 2160 C C . ALA A 1 290 ? 19.791 55.653 10.536 1.00 26.74 290 ALA A C 1
ATOM 2161 O O . ALA A 1 290 ? 20.577 55.706 9.591 1.00 27.60 290 ALA A O 1
ATOM 2163 N N . ALA A 1 291 ? 18.813 54.756 10.607 1.00 26.70 291 ALA A N 1
ATOM 2164 C CA . ALA A 1 291 ? 18.624 53.760 9.557 1.00 27.77 291 ALA A CA 1
ATOM 2165 C C . ALA A 1 291 ? 18.437 54.433 8.201 1.00 28.92 291 ALA A C 1
ATOM 2166 O O . ALA A 1 291 ? 19.040 54.025 7.208 1.00 28.64 291 ALA A O 1
ATOM 2168 N N . ARG A 1 292 ? 17.599 55.462 8.157 1.00 29.98 292 ARG A N 1
ATOM 2169 C CA . ARG A 1 292 ? 17.360 56.172 6.906 1.00 31.50 292 ARG A CA 1
ATOM 2170 C C . ARG A 1 292 ? 18.663 56.787 6.403 1.00 32.39 292 ARG A C 1
ATOM 2171 O O . ARG A 1 292 ? 18.954 56.758 5.205 1.00 31.66 292 ARG A O 1
ATOM 2179 N N . ALA A 1 293 ? 19.448 57.332 7.326 1.00 33.06 293 ALA A N 1
ATOM 2180 C CA . ALA A 1 293 ? 20.718 57.967 6.988 1.00 34.15 293 ALA A CA 1
ATOM 2181 C C . ALA A 1 293 ? 21.701 57.030 6.290 1.00 34.85 293 ALA A C 1
ATOM 2182 O O . ALA A 1 293 ? 22.685 57.484 5.703 1.00 34.66 293 ALA A O 1
ATOM 2184 N N . MET A 1 294 ? 21.448 55.728 6.354 1.00 34.30 294 MET A N 1
ATOM 2185 C CA . MET A 1 294 ? 22.336 54.769 5.706 1.00 34.33 294 MET A CA 1
ATOM 2186 C C . MET A 1 294 ? 21.564 53.684 4.965 1.00 33.64 294 MET A C 1
ATOM 2187 O O . MET A 1 294 ? 22.057 52.571 4.784 1.00 34.33 294 MET A O 1
ATOM 2192 N N . LYS A 1 295 ? 20.358 54.022 4.523 1.00 34.19 295 LYS A N 1
ATOM 2193 C CA . LYS A 1 295 ? 19.510 53.077 3.806 1.00 35.13 295 LYS A CA 1
ATOM 2194 C C . LYS A 1 295 ? 20.222 52.425 2.620 1.00 36.21 295 LYS A C 1
ATOM 2195 O O . LYS A 1 295 ? 19.858 51.330 2.200 1.00 35.85 295 LYS A O 1
ATOM 2201 N N . GLU A 1 296 ? 21.239 53.097 2.089 1.00 37.63 296 GLU A N 1
ATOM 2202 C CA . GLU A 1 296 ? 21.990 52.571 0.951 1.00 39.45 296 GLU A CA 1
ATOM 2203 C C . GLU A 1 296 ? 22.884 51.387 1.323 1.00 39.53 296 GLU A C 1
ATOM 2204 O O . GLU A 1 296 ? 23.178 50.534 0.481 1.00 38.91 296 GLU A O 1
ATOM 2210 N N . LYS A 1 297 ? 23.310 51.329 2.581 1.00 38.48 297 LYS A N 1
ATOM 2211 C CA . LYS A 1 297 ? 24.168 50.242 3.042 1.00 37.13 297 LYS A CA 1
ATOM 2212 C C . LYS A 1 297 ? 23.342 49.097 3.617 1.00 36.27 297 LYS A C 1
ATOM 2213 O O . LYS A 1 297 ? 23.892 48.110 4.095 1.00 36.33 297 LYS A O 1
ATOM 2219 N N . LEU A 1 298 ? 22.022 49.229 3.572 1.00 35.14 298 LEU A N 1
ATOM 2220 C CA . LEU A 1 298 ? 21.150 48.196 4.117 1.00 35.48 298 LEU A CA 1
ATOM 2221 C C . LEU A 1 298 ? 20.440 47.400 3.027 1.00 35.73 298 LEU A C 1
ATOM 2222 O O . LEU A 1 298 ? 19.433 46.736 3.278 1.00 33.84 298 LEU A O 1
ATOM 2227 N N . LYS A 1 299 ? 20.996 47.477 1.820 1.00 36.91 299 LYS A N 1
ATOM 2228 C CA . LYS A 1 299 ? 20.497 46.789 0.632 1.00 38.46 299 LYS A CA 1
ATOM 2229 C C . LYS A 1 299 ? 19.238 45.933 0.791 1.00 38.60 299 LYS A C 1
ATOM 2230 O O . LYS A 1 299 ? 18.141 46.462 0.958 1.00 40.77 299 LYS A O 1
ATOM 2236 N N . ASN A 1 300 ? 19.415 44.613 0.734 1.00 36.74 300 ASN A N 1
ATOM 2237 C CA . ASN A 1 300 ? 18.323 43.638 0.830 1.00 37.09 300 ASN A CA 1
ATOM 2238 C C . ASN A 1 300 ? 18.282 42.931 2.181 1.00 36.93 300 ASN A C 1
ATOM 2239 O O . ASN A 1 300 ? 17.873 41.767 2.264 1.00 38.04 300 ASN A O 1
ATOM 2244 N N . LYS A 1 301 ? 18.702 43.625 3.233 1.00 34.42 301 LYS A N 1
ATOM 2245 C CA . LYS A 1 301 ? 18.727 43.046 4.570 1.00 32.59 301 LYS A CA 1
ATOM 2246 C C . LYS A 1 301 ? 17.383 43.108 5.285 1.00 32.03 301 LYS A C 1
ATOM 2247 O O . LYS A 1 301 ? 16.442 43.760 4.828 1.00 32.66 301 LYS A O 1
ATOM 2253 N N . ARG A 1 302 ? 17.313 42.397 6.408 1.00 30.34 302 ARG A N 1
ATOM 2254 C CA . ARG A 1 302 ? 16.139 42.370 7.271 1.00 27.94 302 ARG A CA 1
ATOM 2255 C C . ARG A 1 302 ? 16.619 43.263 8.410 1.00 27.10 302 ARG A C 1
ATOM 2256 O O . ARG A 1 302 ? 17.597 42.940 9.085 1.00 24.85 302 ARG A O 1
ATOM 2264 N N . ILE A 1 303 ? 15.945 44.390 8.606 1.00 24.67 303 ILE A N 1
ATOM 2265 C CA . ILE A 1 303 ? 16.354 45.353 9.620 1.00 24.14 303 ILE A CA 1
ATOM 2266 C C . ILE A 1 303 ? 15.336 45.588 10.727 1.00 22.07 303 ILE A C 1
ATOM 2267 O O . ILE A 1 303 ? 14.141 45.755 10.472 1.00 21.20 303 ILE A O 1
ATOM 2272 N N . GLY A 1 304 ? 15.826 45.603 11.960 1.00 21.94 304 GLY A N 1
ATOM 2273 C CA . GLY A 1 304 ? 14.955 45.846 13.096 1.00 21.86 304 GLY A CA 1
ATOM 2274 C C . GLY A 1 304 ? 15.127 47.265 13.610 1.00 20.73 304 GLY A C 1
ATOM 2275 O O . GLY A 1 304 ? 16.247 47.760 13.719 1.00 18.71 304 GLY A O 1
ATOM 2276 N N . ILE A 1 305 ? 14.013 47.927 13.903 1.00 20.64 305 ILE A N 1
ATOM 2277 C CA . ILE A 1 305 ? 14.032 49.291 14.431 1.00 19.35 305 ILE A CA 1
ATOM 2278 C C . ILE A 1 305 ? 13.261 49.273 15.756 1.00 20.54 305 ILE A C 1
ATOM 2279 O O . ILE A 1 305 ? 12.111 48.836 15.807 1.00 20.03 305 ILE A O 1
ATOM 2284 N N . ILE A 1 306 ? 13.901 49.719 16.830 1.00 19.54 306 ILE A N 1
ATOM 2285 C CA . ILE A 1 306 ? 13.239 49.765 18.132 1.00 20.38 306 ILE A CA 1
ATOM 2286 C C . ILE A 1 306 ? 12.622 51.148 18.343 1.00 19.95 306 ILE A C 1
ATOM 2287 O O . ILE A 1 306 ? 13.351 52.130 18.476 1.00 22.96 306 ILE A O 1
ATOM 2292 N N . ILE A 1 307 ? 11.293 51.237 18.340 1.00 18.08 307 ILE A N 1
ATOM 2293 C CA . ILE A 1 307 ? 10.637 52.518 18.590 1.00 16.92 307 ILE A CA 1
ATOM 2294 C C . ILE A 1 307 ? 10.506 52.540 20.109 1.00 17.77 307 ILE A C 1
ATOM 2295 O O . ILE A 1 307 ? 9.628 51.892 20.679 1.00 16.13 307 ILE A O 1
ATOM 2300 N N . SER A 1 308 ? 11.391 53.292 20.751 1.00 17.33 308 SER A N 1
ATOM 2301 C CA . SER A 1 308 ? 11.451 53.345 22.207 1.00 16.83 308 SER A CA 1
ATOM 2302 C C . SER A 1 308 ? 10.266 53.915 22.990 1.00 16.05 308 SER A C 1
ATOM 2303 O O . SER A 1 308 ? 9.985 53.448 24.092 1.00 16.23 308 SER A O 1
ATOM 2306 N N . GLY A 1 309 ? 9.571 54.908 22.451 1.00 16.59 309 GLY A N 1
ATOM 2307 C CA . GLY A 1 309 ? 8.442 55.453 23.192 1.00 15.62 309 GLY A CA 1
ATOM 2308 C C . GLY A 1 309 ? 7.602 56.460 22.434 1.00 15.64 309 GLY A C 1
ATOM 2309 O O . GLY A 1 309 ? 7.993 56.931 21.370 1.00 17.18 309 GLY A O 1
ATOM 2310 N N . GLY A 1 310 ? 6.445 56.797 22.990 1.00 14.48 310 GLY A N 1
ATOM 2311 C CA . GLY A 1 310 ? 5.568 57.756 22.342 1.00 17.37 310 GLY A CA 1
ATOM 2312 C C . GLY A 1 310 ? 5.077 58.823 23.303 1.00 15.84 310 GLY A C 1
ATOM 2313 O O . GLY A 1 310 ? 4.113 59.539 23.019 1.00 18.57 310 GLY A O 1
ATOM 2314 N N . ASN A 1 311 ? 5.743 58.935 24.443 1.00 17.59 311 ASN A N 1
ATOM 2315 C CA . ASN A 1 311 ? 5.354 59.911 25.450 1.00 17.40 311 ASN A CA 1
ATOM 2316 C C . ASN A 1 311 ? 5.918 61.295 25.190 1.00 18.33 311 ASN A C 1
ATOM 2317 O O . ASN A 1 311 ? 6.970 61.675 25.703 1.00 17.83 311 ASN A O 1
ATOM 2322 N N . VAL A 1 312 ? 5.199 62.040 24.369 1.00 19.77 312 VAL A N 1
ATOM 2323 C CA . VAL A 1 312 ? 5.581 63.396 24.034 1.00 20.72 312 VAL A CA 1
ATOM 2324 C C . VAL A 1 312 ? 4.372 64.261 24.344 1.00 20.47 312 VAL A C 1
ATOM 2325 O O . VAL A 1 312 ? 3.247 63.902 23.998 1.00 21.33 312 VAL A O 1
ATOM 2329 N N . ASP A 1 313 ? 4.604 65.376 25.027 1.00 22.05 313 ASP A N 1
ATOM 2330 C CA . ASP A 1 313 ? 3.532 66.307 25.365 1.00 22.07 313 ASP A CA 1
ATOM 2331 C C . ASP A 1 313 ? 2.798 66.649 24.067 1.00 22.55 313 ASP A C 1
ATOM 2332 O O . ASP A 1 313 ? 3.428 67.011 23.079 1.00 19.32 313 ASP A O 1
ATOM 2337 N N . ILE A 1 314 ? 1.474 66.517 24.070 1.00 23.15 314 ILE A N 1
ATOM 2338 C CA . ILE A 1 314 ? 0.671 66.794 22.879 1.00 24.94 314 ILE A CA 1
ATOM 2339 C C . ILE A 1 314 ? 0.988 68.131 22.199 1.00 23.89 314 ILE A C 1
ATOM 2340 O O . ILE A 1 314 ? 1.131 68.187 20.975 1.00 24.07 314 ILE A O 1
ATOM 2345 N N . GLU A 1 315 ? 1.089 69.199 22.985 1.00 24.08 315 GLU A N 1
ATOM 2346 C CA . GLU A 1 315 ? 1.393 70.531 22.452 1.00 25.51 315 GLU A CA 1
ATOM 2347 C C . GLU A 1 315 ? 2.728 70.513 21.714 1.00 24.46 315 GLU A C 1
ATOM 2348 O O . GLU A 1 315 ? 2.883 71.102 20.641 1.00 20.83 315 GLU A O 1
ATOM 2354 N N . ARG A 1 316 ? 3.693 69.835 22.319 1.00 21.40 316 ARG A N 1
ATOM 2355 C CA . ARG A 1 316 ? 5.025 69.709 21.764 1.00 20.17 316 ARG A CA 1
ATOM 2356 C C . ARG A 1 316 ? 4.960 68.890 20.479 1.00 18.30 316 ARG A C 1
ATOM 2357 O O . ARG A 1 316 ? 5.623 69.202 19.484 1.00 16.41 316 ARG A O 1
ATOM 2365 N N . TYR A 1 317 ? 4.143 67.841 20.507 1.00 16.94 317 TYR A N 1
ATOM 2366 C CA . TYR A 1 317 ? 3.984 66.963 19.357 1.00 18.01 317 TYR A CA 1
ATOM 2367 C C . TYR A 1 317 ? 3.385 67.749 18.197 1.00 18.53 317 TYR A C 1
ATOM 2368 O O . TYR A 1 317 ? 3.870 67.672 17.068 1.00 19.11 317 TYR A O 1
ATOM 2377 N N . ALA A 1 318 ? 2.335 68.511 18.487 1.00 18.66 318 ALA A N 1
ATOM 2378 C CA . ALA A 1 318 ? 1.678 69.325 17.473 1.00 19.53 318 ALA A CA 1
ATOM 2379 C C . ALA A 1 318 ? 2.687 70.309 16.893 1.00 20.72 318 ALA A C 1
ATOM 2380 O O . ALA A 1 318 ? 2.691 70.574 15.691 1.00 21.20 318 ALA A O 1
ATOM 2382 N N . HIS A 1 319 ? 3.549 70.838 17.758 1.00 21.38 319 HIS A N 1
ATOM 2383 C CA . HIS A 1 319 ? 4.569 71.793 17.341 1.00 21.17 319 HIS A CA 1
ATOM 2384 C C . HIS A 1 319 ? 5.521 71.177 16.316 1.00 21.61 319 HIS A C 1
ATOM 2385 O O . HIS A 1 319 ? 5.764 71.757 15.256 1.00 21.38 319 HIS A O 1
ATOM 2392 N N . PHE A 1 320 ? 6.059 70.002 16.630 1.00 20.47 320 PHE A N 1
ATOM 2393 C CA . PHE A 1 320 ? 6.987 69.339 15.725 1.00 20.40 320 PHE A CA 1
ATOM 2394 C C . PHE A 1 320 ? 6.318 68.945 14.418 1.00 20.87 320 PHE A C 1
ATOM 2395 O O . PHE A 1 320 ? 6.931 69.025 13.356 1.00 19.23 320 PHE A O 1
ATOM 2403 N N . LEU A 1 321 ? 5.062 68.521 14.498 1.00 21.31 321 LEU A N 1
ATOM 2404 C CA . LEU A 1 321 ? 4.322 68.123 13.304 1.00 24.79 321 LEU A CA 1
ATOM 2405 C C . LEU A 1 321 ? 4.129 69.307 12.362 1.00 26.96 321 LEU A C 1
ATOM 2406 O O . LEU A 1 321 ? 4.026 69.135 11.146 1.00 27.02 321 LEU A O 1
ATOM 2411 N N . SER A 1 322 ? 4.081 70.506 12.929 1.00 28.80 322 SER A N 1
ATOM 2412 C CA . SER A 1 322 ? 3.886 71.715 12.138 1.00 31.99 322 SER A CA 1
ATOM 2413 C C . SER A 1 322 ? 5.186 72.294 11.588 1.00 34.83 322 SER A C 1
ATOM 2414 O O . SER A 1 322 ? 5.165 73.260 10.826 1.00 35.39 322 SER A O 1
ATOM 2417 N N . GLN A 1 323 ? 6.317 71.710 11.974 1.00 37.86 323 GLN A N 1
ATOM 2418 C CA . GLN A 1 323 ? 7.608 72.187 11.494 1.00 40.81 323 GLN A CA 1
ATOM 2419 C C . GLN A 1 323 ? 7.793 71.787 10.034 1.00 42.44 323 GLN A C 1
ATOM 2420 O O . GLN A 1 323 ? 6.851 71.191 9.468 1.00 44.15 323 GLN A O 1
#

Solvent-accessible surface area: 13342 Å² total; per-residue (Å²): 168,62,11,72,40,108,58,0,32,41,0,14,101,90,3,131,158,65,16,44,151,3,65,23,57,82,11,98,59,3,43,169,71,2,99,11,78,1,26,0,2,0,0,17,83,5,77,21,12,0,21,33,0,0,0,0,0,2,2,1,45,65,27,84,106,68,53,79,148,40,0,1,0,3,51,32,70,23,25,4,2,11,0,0,1,23,0,0,118,56,32,59,7,62,4,49,0,2,7,24,109,93,17,56,129,76,62,18,50,40,0,123,49,48,47,7,94,36,43,96,16,54,117,172,138,85,39,56,132,155,41,2,125,86,16,11,118,149,61,45,18,22,63,9,44,47,40,36,45,29,63,0,0,2,0,2,0,0,0,0,24,15,0,4,91,108,27,23,96,5,57,1,0,0,0,8,2,14,7,3,4,7,0,0,0,0,0,7,0,0,62,101,60,8,93,138,1,69,0,31,0,0,2,1,100,56,1,37,3,0,29,68,0,43,147,137,39,48,43,26,123,37,126,77,8,185,22,31,0,67,37,4,58,29,82,65,3,2,102,72,0,12,35,3,0,90,116,64,7,54,37,1,39,46,2,24,43,127,61,0,28,66,0,1,61,22,0,26,65,138,22,159,10,68,0,5,0,13,0,0,0,0,2,3,3,0,64,63,25,77,117,127,3,98,114,60,65,0,0,0,0,0,7,1,16,61,14,58,127,139,71,21,47,102,13,70,94,108

Secondary structure (DSSP, 8-state):
----HHHHHHHHHHHTTTS----EE--HHHHHHHTSEEEEEEGGGSGGGBTHHHHHHHHHTT--HHHHHH-EEE--SSHHHHHHHHHHHHTT--EEEEEETT--HHHHHHHHHTT-EEEEE-TTTT-HHHHHHHHHHHHT-B---SSSSHHHHHHHTHHHHHHHHHH---SEEEEE-SSSHHHHHHHHHHHHH-TT-EEEEEEEGGG-HHHHHHHHTS----PPP--S-TTS--SS--HHHHHHHHHH--EEEEE-HHHHHHHHHHIIIII-----GGGGHHHHHHHHTGGGGTT-EEEEEE-B----HHHHHHHHT-